Protein AF-A0A7C3VUB2-F1 (afdb_monomer_lite)

Radius of gyration: 20.74 Å; chains: 1; bounding box: 49×40×53 Å

Foldseek 3Di:
DVVVVVVVVVVVVVVLVVLCVVFVVVVVVDDDFPCVLVSSLSSVVVVDPVVSVVSVVVVVVVVVVVLVPVLVVVLVCCLVVVVVVPVVSVPDDSVVSSVVSNVVVVVVVVVVVVVSDGVVLVVLVCCLVCVLVVVLVVLVVVLVVLVVDDPVPHDDPVVNVVSVVVNVVSVVVSVVSVVVNVCVVVPD

pLDDT: mean 82.18, std 8.72, range [44.19, 92.56]

Sequence (188 aa):
MWVWGALVLLFVSASFLVAGAAVLHPRHLLPTGFSLLSHQKAIWEQISPVMVPIYYLSVLAALWGTLYALPEMYSRLTHEFLGALIAAVRRAPYRKVFLAVGLYIGVVCIFVIWSGMQPVTIMDVAATISTNLGIFLVCLGAFWLNCILPREYRFGKPLLVGLIVTLLMLALVSTLSLTQMGARLWGR

Secondary structure (DSSP, 8-state):
-HHHHHHHHHHHHHHHHHHIIIIIGGGT----GGGHHHHHHHHHHTT-TTHHHHHHHHHHHHHHHHHHHHHHHHHHHIIIIIHHH-HHHHHS-HHHHHHHHHHHHHHHHHHHHHTT--HHHHHHHHHIIIIIIIHHHHHHHHHHHHHHS-GGGSPPHHHHHHHHHHHHHHHHHHHHHHHHHHHHHHH-

Structure (mmCIF, N/CA/C/O backbone):
data_AF-A0A7C3VUB2-F1
#
_entry.id   AF-A0A7C3VUB2-F1
#
loop_
_atom_site.group_PDB
_atom_site.id
_atom_site.type_symbol
_atom_site.label_atom_id
_atom_site.label_alt_id
_atom_site.label_comp_id
_atom_site.label_asym_id
_atom_site.label_entity_id
_atom_site.label_seq_id
_atom_site.pdbx_PDB_ins_code
_atom_site.Cartn_x
_atom_site.Cartn_y
_atom_site.Cartn_z
_atom_site.occupancy
_atom_site.B_iso_or_equiv
_atom_site.auth_seq_id
_atom_site.auth_comp_id
_atom_site.auth_asym_id
_atom_site.auth_atom_id
_atom_site.pdbx_PDB_model_num
ATOM 1 N N . MET A 1 1 ? 12.534 -3.491 16.276 1.00 50.62 1 MET A N 1
ATOM 2 C CA . MET A 1 1 ? 12.270 -4.381 15.120 1.00 50.62 1 MET A CA 1
ATOM 3 C C . MET A 1 1 ? 11.667 -3.626 13.932 1.00 50.62 1 MET A C 1
ATOM 5 O O . MET A 1 1 ? 12.206 -3.733 12.844 1.00 50.62 1 MET A O 1
ATOM 9 N N . TRP A 1 2 ? 10.643 -2.789 14.138 1.00 57.22 2 TRP A N 1
ATOM 10 C CA . TRP A 1 2 ? 9.969 -2.012 13.079 1.00 57.22 2 TRP A CA 1
ATOM 11 C C . TRP A 1 2 ? 10.858 -1.036 12.285 1.00 57.22 2 TRP A C 1
ATOM 13 O O . TRP A 1 2 ? 10.729 -0.944 11.068 1.00 57.22 2 TRP A O 1
ATOM 23 N N . VAL A 1 3 ? 11.802 -0.359 12.947 1.00 75.44 3 VAL A N 1
ATOM 24 C CA . VAL A 1 3 ? 12.708 0.612 12.296 1.00 75.44 3 VAL A CA 1
ATOM 25 C C . VAL A 1 3 ? 13.624 -0.057 11.265 1.00 75.44 3 VAL A C 1
ATOM 27 O O . VAL A 1 3 ? 13.819 0.478 10.179 1.00 75.44 3 VAL A O 1
ATOM 30 N N . TRP A 1 4 ? 14.132 -1.256 11.561 1.00 81.88 4 TRP A N 1
ATOM 31 C CA . TRP A 1 4 ? 15.001 -1.997 10.642 1.00 81.88 4 TRP A CA 1
ATOM 32 C C . TRP A 1 4 ? 14.264 -2.434 9.378 1.00 81.88 4 TRP A C 1
ATOM 34 O O . TRP A 1 4 ? 14.803 -2.295 8.286 1.00 81.88 4 TRP A O 1
ATOM 44 N N . GLY A 1 5 ? 13.012 -2.884 9.512 1.00 83.25 5 GLY A N 1
ATOM 45 C CA . GLY A 1 5 ? 12.174 -3.213 8.357 1.00 83.25 5 GLY A CA 1
ATOM 46 C C . GLY A 1 5 ? 11.931 -1.999 7.459 1.00 83.25 5 GLY A C 1
ATOM 47 O O . GLY A 1 5 ? 12.112 -2.086 6.248 1.00 83.25 5 GLY A O 1
ATOM 48 N N . ALA A 1 6 ? 11.601 -0.846 8.051 1.00 82.88 6 ALA A N 1
ATOM 49 C CA . ALA A 1 6 ? 11.395 0.394 7.303 1.00 82.88 6 ALA A CA 1
ATOM 50 C C . ALA A 1 6 ? 12.665 0.858 6.570 1.00 82.88 6 ALA A C 1
ATOM 52 O O . ALA A 1 6 ? 12.591 1.261 5.412 1.00 82.88 6 ALA A O 1
ATOM 53 N N . LEU A 1 7 ? 13.833 0.755 7.213 1.00 88.50 7 LEU A N 1
ATOM 54 C CA . LEU A 1 7 ? 15.112 1.092 6.586 1.00 88.50 7 LEU A CA 1
ATOM 55 C C . LEU A 1 7 ? 15.427 0.171 5.406 1.00 88.50 7 LEU A C 1
ATOM 57 O O . LEU A 1 7 ? 15.788 0.660 4.340 1.00 88.50 7 LEU A O 1
ATOM 61 N N . VAL A 1 8 ? 15.249 -1.143 5.566 1.00 87.62 8 VAL A N 1
ATOM 62 C CA . VAL A 1 8 ? 15.459 -2.102 4.471 1.00 87.62 8 VAL A CA 1
ATOM 63 C C . VAL A 1 8 ? 14.536 -1.784 3.295 1.00 87.62 8 VAL A C 1
ATOM 65 O O . VAL A 1 8 ? 15.006 -1.704 2.163 1.00 87.62 8 VAL A O 1
ATOM 68 N N . LEU A 1 9 ? 13.248 -1.530 3.552 1.00 85.12 9 LEU A N 1
ATOM 69 C CA . LEU A 1 9 ? 12.295 -1.144 2.509 1.00 85.12 9 LEU A CA 1
ATOM 70 C C . LEU A 1 9 ? 12.708 0.147 1.798 1.00 85.12 9 LEU A C 1
ATOM 72 O O . LEU A 1 9 ? 12.610 0.219 0.573 1.00 85.12 9 LEU A O 1
ATOM 76 N N . LEU A 1 10 ? 13.199 1.143 2.539 1.00 88.38 10 LEU A N 1
ATOM 77 C CA . LEU A 1 10 ? 13.676 2.403 1.975 1.00 88.38 10 LEU A CA 1
ATOM 78 C C . LEU A 1 10 ? 14.878 2.178 1.058 1.00 88.38 10 LEU A C 1
ATOM 80 O O . LEU A 1 10 ? 14.861 2.641 -0.081 1.00 88.38 10 LEU A O 1
ATOM 84 N N . PHE A 1 11 ? 15.891 1.443 1.521 1.00 90.38 11 PHE A N 1
ATOM 85 C CA . PHE A 1 11 ? 17.085 1.162 0.725 1.00 90.38 11 PHE A CA 1
ATOM 86 C C . PHE A 1 11 ? 16.750 0.377 -0.539 1.00 90.38 11 PHE A C 1
ATOM 88 O O . PHE A 1 11 ? 17.148 0.784 -1.626 1.00 90.38 11 PHE A O 1
ATOM 95 N N . VAL A 1 12 ? 15.964 -0.694 -0.420 1.00 86.69 12 VAL A N 1
ATOM 96 C CA . VAL A 1 12 ? 15.556 -1.509 -1.571 1.00 86.69 12 VAL A CA 1
ATOM 97 C C . VAL A 1 12 ? 14.766 -0.667 -2.576 1.00 86.69 12 VAL A C 1
ATOM 99 O O . VAL A 1 12 ? 15.072 -0.691 -3.768 1.00 86.69 12 VAL A O 1
ATOM 102 N N . SER A 1 13 ? 13.806 0.135 -2.109 1.00 85.38 13 SER A N 1
ATOM 103 C CA . SER A 1 13 ? 13.007 1.008 -2.980 1.00 85.38 13 SER A CA 1
ATOM 104 C C . SER A 1 13 ? 13.872 2.051 -3.692 1.00 85.38 13 SER A C 1
ATOM 106 O O . SER A 1 13 ? 13.733 2.246 -4.899 1.00 85.38 13 SER A O 1
ATOM 108 N N . ALA A 1 14 ? 14.805 2.684 -2.974 1.00 87.38 14 ALA A N 1
ATOM 109 C CA . ALA A 1 14 ? 15.735 3.650 -3.549 1.00 87.38 14 ALA A CA 1
ATOM 110 C C . ALA A 1 14 ? 16.653 3.003 -4.598 1.00 87.38 14 ALA A C 1
ATOM 112 O O . ALA A 1 14 ? 16.846 3.568 -5.674 1.00 87.38 14 ALA A O 1
ATOM 113 N N . SER A 1 15 ? 17.169 1.799 -4.337 1.00 86.12 15 SER A N 1
ATOM 114 C CA . SER A 1 15 ? 17.992 1.058 -5.297 1.00 86.12 15 SER A CA 1
ATOM 115 C C . SER A 1 15 ? 17.232 0.735 -6.584 1.00 86.12 15 SER A C 1
ATOM 117 O O . SER A 1 15 ? 17.767 0.956 -7.670 1.00 86.12 15 SER A O 1
ATOM 119 N N . PHE A 1 16 ? 15.978 0.276 -6.493 1.00 82.50 16 PHE A N 1
ATOM 120 C CA . PHE A 1 16 ? 15.153 0.021 -7.680 1.00 82.50 16 PHE A CA 1
ATOM 121 C C . PHE A 1 16 ? 14.806 1.303 -8.443 1.00 82.50 16 PHE A C 1
ATOM 123 O O . PHE A 1 16 ? 14.794 1.284 -9.674 1.00 82.50 16 PHE A O 1
ATOM 130 N N . LEU A 1 17 ? 14.581 2.418 -7.743 1.00 85.62 17 LEU A N 1
ATOM 131 C CA . LEU A 1 17 ? 14.340 3.718 -8.371 1.00 85.62 17 LEU A CA 1
ATOM 132 C C . LEU A 1 17 ? 15.563 4.182 -9.177 1.00 85.62 17 LEU A C 1
ATOM 134 O O . LEU A 1 17 ? 15.432 4.544 -10.346 1.00 85.62 17 LEU A O 1
ATOM 138 N N . VAL A 1 18 ? 16.756 4.122 -8.576 1.00 86.56 18 VAL A N 1
ATOM 139 C CA . VAL A 1 18 ? 18.016 4.504 -9.234 1.00 86.56 18 VAL A CA 1
ATOM 140 C C . VAL A 1 18 ? 18.322 3.577 -10.410 1.00 86.56 18 VAL A C 1
ATOM 142 O O . VAL A 1 18 ? 18.655 4.057 -11.490 1.00 86.56 18 VAL A O 1
ATOM 145 N N . ALA A 1 19 ? 18.155 2.262 -10.247 1.00 81.12 19 ALA A N 1
ATO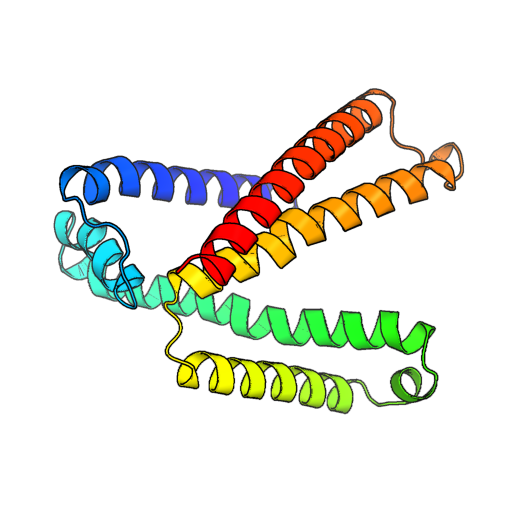M 146 C CA . ALA A 1 19 ? 18.358 1.298 -11.328 1.00 81.12 19 ALA A CA 1
ATOM 147 C C . ALA A 1 19 ? 17.368 1.515 -12.488 1.00 81.12 19 ALA A C 1
ATOM 149 O O . ALA A 1 19 ? 17.759 1.472 -13.654 1.00 81.12 19 ALA A O 1
ATOM 150 N N . GLY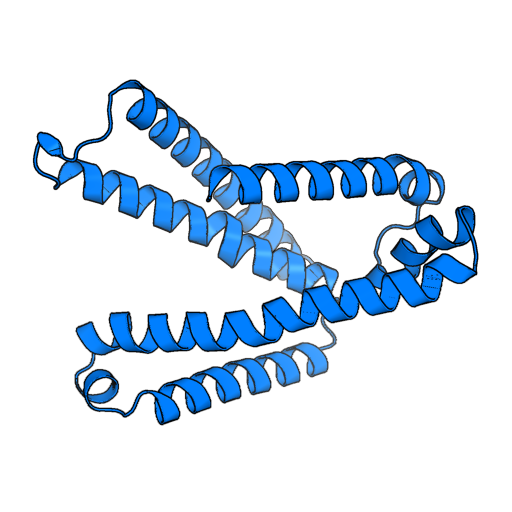 A 1 20 ? 16.104 1.821 -12.182 1.00 77.62 20 GLY A N 1
ATOM 151 C CA . GLY A 1 20 ? 15.101 2.201 -13.176 1.00 77.62 20 GLY A CA 1
ATOM 152 C C . GLY A 1 20 ? 15.496 3.460 -13.953 1.00 77.62 20 GLY A C 1
ATOM 153 O O . GLY A 1 20 ? 15.463 3.464 -15.184 1.00 77.62 20 GLY A O 1
ATOM 154 N N . ALA A 1 21 ? 15.938 4.505 -13.252 1.00 81.00 21 ALA A N 1
ATOM 155 C CA . ALA A 1 21 ? 16.374 5.757 -13.866 1.00 81.00 21 ALA A CA 1
ATOM 156 C C . ALA A 1 21 ? 17.659 5.606 -14.700 1.00 81.00 21 ALA A C 1
ATOM 158 O O . ALA A 1 21 ? 17.783 6.222 -15.752 1.00 81.00 21 ALA A O 1
ATOM 159 N N . ALA A 1 22 ? 18.612 4.780 -14.271 1.00 80.50 22 ALA A N 1
ATOM 160 C CA . ALA A 1 22 ? 19.874 4.603 -14.985 1.00 80.50 22 ALA A CA 1
ATOM 161 C C . ALA A 1 22 ? 19.750 3.679 -16.207 1.00 80.50 22 ALA A C 1
ATOM 163 O O . ALA A 1 22 ? 20.449 3.878 -17.197 1.00 80.50 22 ALA A O 1
ATOM 164 N N . VAL A 1 23 ? 18.875 2.668 -16.153 1.00 75.44 23 VAL A N 1
ATOM 165 C CA . VAL A 1 23 ? 18.844 1.592 -17.157 1.00 75.44 23 VAL A CA 1
ATOM 166 C C . VAL A 1 23 ? 17.593 1.615 -18.035 1.00 75.44 23 VAL A C 1
ATOM 168 O O . VAL A 1 23 ? 17.700 1.443 -19.251 1.00 75.44 23 VAL A O 1
ATOM 171 N N . LEU A 1 24 ? 16.407 1.822 -17.455 1.00 71.62 24 LEU A N 1
ATOM 172 C CA . LEU A 1 24 ? 15.151 1.791 -18.216 1.00 71.62 24 LEU A CA 1
ATOM 173 C C . LEU A 1 24 ? 14.868 3.134 -18.892 1.00 71.62 24 LEU A C 1
ATOM 175 O O . LEU A 1 24 ? 14.413 3.148 -20.037 1.00 71.62 24 LEU A O 1
ATOM 179 N N . HIS A 1 25 ? 15.164 4.249 -18.216 1.00 70.56 25 HIS A N 1
ATOM 180 C CA . HIS A 1 25 ? 14.886 5.590 -18.737 1.00 70.56 25 HIS A CA 1
ATOM 181 C C . HIS A 1 25 ? 15.611 5.894 -20.064 1.00 70.56 25 HIS A C 1
ATOM 183 O O . HIS A 1 25 ? 14.934 6.321 -20.999 1.00 70.56 25 HIS A O 1
ATOM 189 N N . PRO A 1 26 ? 16.923 5.613 -20.240 1.00 72.44 26 PRO A N 1
ATOM 190 C CA . PRO A 1 26 ? 17.609 5.879 -21.512 1.00 72.44 26 PRO A CA 1
ATOM 191 C C . PRO A 1 26 ? 17.104 5.027 -22.682 1.00 72.44 26 PRO A C 1
ATOM 193 O O . PRO A 1 26 ? 17.339 5.360 -23.837 1.00 72.44 26 PRO A O 1
ATOM 196 N N . ARG A 1 27 ? 16.431 3.906 -22.394 1.00 68.31 27 ARG A N 1
ATOM 197 C CA . ARG A 1 27 ? 15.928 2.964 -23.402 1.00 68.31 27 ARG A CA 1
ATOM 198 C C . ARG A 1 27 ? 14.456 3.191 -23.756 1.00 68.31 27 ARG A C 1
ATOM 200 O O . ARG A 1 27 ? 13.913 2.412 -24.531 1.00 68.31 27 ARG A O 1
ATOM 207 N N . HIS A 1 28 ? 13.808 4.210 -23.179 1.00 64.81 28 HIS A N 1
ATOM 208 C CA . HIS A 1 28 ? 12.369 4.482 -23.322 1.00 64.81 28 HIS A CA 1
ATOM 209 C C . HIS A 1 28 ? 11.481 3.243 -23.110 1.00 64.81 28 HIS A C 1
ATOM 211 O O . HIS A 1 28 ? 10.387 3.138 -23.662 1.00 64.81 28 HIS A O 1
ATOM 217 N N . LEU A 1 29 ? 11.942 2.306 -22.275 1.00 63.84 29 LEU A N 1
ATOM 218 C CA . LEU A 1 29 ? 11.218 1.094 -21.910 1.00 63.84 29 LEU A CA 1
ATOM 219 C C . LEU A 1 29 ? 10.172 1.452 -20.851 1.00 63.84 29 LEU A C 1
ATOM 221 O O . LEU A 1 29 ? 10.285 1.081 -19.682 1.00 63.84 29 LEU A O 1
ATOM 225 N N . LEU A 1 30 ? 9.172 2.235 -21.258 1.00 60.06 30 LEU A N 1
ATOM 226 C CA . LEU A 1 30 ? 8.013 2.516 -20.427 1.00 60.06 30 LEU A CA 1
ATOM 227 C C . LEU A 1 30 ? 7.216 1.218 -20.266 1.00 60.06 30 LEU A C 1
ATOM 229 O O . LEU A 1 30 ? 6.942 0.546 -21.265 1.00 60.06 30 LEU A O 1
ATOM 233 N N . PRO A 1 31 ? 6.843 0.843 -19.033 1.00 57.72 31 PRO A N 1
ATOM 234 C CA . PRO A 1 31 ? 6.058 -0.355 -18.809 1.00 57.72 31 PRO A CA 1
ATOM 235 C C . PRO A 1 31 ? 4.701 -0.205 -19.498 1.00 57.72 31 PRO A C 1
ATOM 237 O O . PRO A 1 31 ? 3.830 0.524 -19.033 1.00 57.72 31 PRO A O 1
ATOM 240 N N . THR A 1 32 ? 4.529 -0.885 -20.627 1.00 54.59 32 THR A N 1
ATOM 241 C CA . THR A 1 32 ? 3.278 -0.901 -21.385 1.00 54.59 32 THR A CA 1
ATOM 242 C C . THR A 1 32 ? 2.697 -2.315 -21.355 1.00 54.59 32 THR A C 1
ATOM 244 O O . THR A 1 32 ? 3.365 -3.309 -21.657 1.00 54.59 32 THR A O 1
ATOM 247 N N . GLY A 1 33 ? 1.443 -2.433 -20.910 1.00 61.00 33 GLY A N 1
ATOM 248 C CA . GLY A 1 33 ? 0.726 -3.709 -20.821 1.00 61.00 33 GLY A CA 1
ATOM 249 C C . GLY A 1 33 ? 1.339 -4.719 -19.837 1.00 61.00 33 GLY A C 1
ATOM 250 O O . GLY A 1 33 ? 1.732 -4.375 -18.724 1.00 61.00 33 GLY A O 1
ATOM 251 N N . PHE A 1 34 ? 1.399 -5.992 -20.238 1.00 57.09 34 PHE A N 1
ATOM 252 C CA . PHE A 1 34 ? 1.870 -7.117 -19.408 1.00 57.09 34 PHE A CA 1
ATOM 253 C C . PHE A 1 34 ? 3.400 -7.245 -19.323 1.00 57.09 34 PHE A C 1
ATOM 255 O O . PHE A 1 34 ? 3.923 -8.140 -18.662 1.00 57.09 34 PHE A O 1
ATOM 262 N N . SER A 1 35 ? 4.135 -6.347 -19.977 1.00 57.59 35 SER A N 1
ATOM 263 C CA . SER A 1 35 ? 5.581 -6.461 -20.175 1.00 57.59 35 SER A CA 1
ATOM 264 C C . SER A 1 35 ? 6.436 -5.898 -19.025 1.00 57.59 35 SER A C 1
ATOM 266 O O . SER A 1 35 ? 7.662 -5.937 -19.107 1.00 57.59 35 SER A O 1
ATOM 268 N N . LEU A 1 36 ? 5.831 -5.462 -17.915 1.00 63.53 36 LEU A N 1
ATOM 269 C CA . LEU A 1 36 ? 6.509 -4.892 -16.735 1.00 63.53 36 LEU A CA 1
ATOM 270 C C . LEU A 1 36 ? 7.727 -5.705 -16.255 1.00 63.53 36 LEU A C 1
ATOM 272 O O . LEU A 1 36 ? 8.843 -5.191 -16.207 1.00 63.53 36 LEU A O 1
ATOM 276 N N . LEU A 1 37 ? 7.531 -6.993 -15.958 1.00 62.62 37 LEU A N 1
ATOM 277 C CA . LEU A 1 37 ? 8.596 -7.900 -15.500 1.00 62.62 37 LEU A CA 1
ATOM 278 C C . LEU A 1 37 ? 9.641 -8.164 -16.592 1.00 62.62 37 LEU A C 1
ATOM 280 O O . LEU A 1 37 ? 10.832 -8.308 -16.321 1.00 62.62 37 LEU A O 1
ATOM 284 N N . SER A 1 38 ? 9.200 -8.196 -17.850 1.00 64.25 38 SER A N 1
ATOM 285 C CA . SER A 1 38 ? 10.081 -8.432 -18.996 1.00 64.25 38 SER A CA 1
ATOM 286 C C . SER A 1 38 ? 10.966 -7.233 -19.338 1.00 64.25 38 SER A C 1
ATOM 288 O O . SER A 1 38 ? 12.013 -7.421 -19.940 1.00 64.25 38 SER A O 1
ATOM 290 N N . HIS A 1 39 ? 10.577 -6.015 -18.954 1.00 69.19 39 HIS A N 1
ATOM 291 C CA . HIS A 1 39 ? 11.395 -4.813 -19.132 1.00 69.19 39 HIS A CA 1
ATOM 292 C C . HIS A 1 39 ? 12.376 -4.639 -17.965 1.00 69.19 39 HIS A C 1
ATOM 294 O O . HIS A 1 39 ? 13.519 -4.237 -18.167 1.00 69.19 39 HIS A O 1
ATOM 300 N N . GLN A 1 40 ? 11.980 -5.032 -16.750 1.00 68.12 40 GLN A N 1
ATOM 301 C CA . GLN A 1 40 ? 12.853 -5.012 -15.571 1.00 68.12 40 GLN A CA 1
ATOM 302 C C . GLN A 1 40 ? 14.004 -6.028 -15.644 1.00 68.12 40 GLN A C 1
ATOM 304 O O . GLN A 1 40 ? 15.081 -5.769 -15.103 1.00 68.12 40 GLN A O 1
ATOM 309 N N . LYS A 1 41 ? 13.839 -7.146 -16.365 1.00 72.12 41 LYS A N 1
ATOM 310 C CA . LYS A 1 41 ? 14.931 -8.114 -16.584 1.00 72.12 41 LYS A CA 1
ATOM 311 C C . LYS A 1 41 ? 16.134 -7.500 -17.322 1.00 72.12 41 LYS A C 1
ATOM 313 O O . LYS A 1 41 ? 17.257 -7.950 -17.121 1.00 72.12 41 LYS A O 1
ATOM 318 N N . ALA A 1 42 ? 15.917 -6.450 -18.125 1.00 71.81 42 ALA A N 1
ATOM 319 C CA . ALA A 1 42 ? 16.964 -5.794 -18.911 1.00 71.81 42 ALA A CA 1
ATOM 320 C C . ALA A 1 42 ? 18.029 -5.098 -18.040 1.00 71.81 42 ALA A C 1
ATOM 322 O O . ALA A 1 42 ? 19.125 -4.822 -18.524 1.00 71.81 42 ALA A O 1
ATOM 323 N N . ILE A 1 43 ? 17.720 -4.827 -16.763 1.00 74.19 43 ILE A N 1
ATOM 324 C CA . ILE A 1 43 ? 18.691 -4.365 -15.757 1.00 74.19 43 ILE A CA 1
ATOM 325 C C . ILE A 1 43 ? 19.700 -5.475 -15.458 1.00 74.19 43 ILE A C 1
ATOM 327 O O . ILE A 1 43 ? 20.905 -5.246 -15.431 1.00 74.19 43 ILE A O 1
ATOM 331 N N . TRP A 1 44 ? 19.203 -6.694 -15.267 1.00 75.69 44 TRP A N 1
ATOM 332 C CA . TRP A 1 44 ? 19.997 -7.846 -14.852 1.00 75.69 44 TRP A CA 1
ATOM 333 C C . TRP A 1 44 ? 20.763 -8.472 -16.017 1.00 75.69 44 TRP A C 1
ATOM 335 O O . TRP A 1 44 ? 21.906 -8.886 -15.836 1.00 75.69 44 TRP A O 1
ATOM 345 N N . GLU A 1 45 ? 20.180 -8.456 -17.221 1.00 79.31 45 GLU A N 1
ATOM 346 C CA . GLU A 1 45 ? 20.844 -8.887 -18.461 1.00 79.31 45 GLU A CA 1
ATOM 347 C C . GLU A 1 45 ? 22.131 -8.085 -18.749 1.00 79.31 45 GLU A C 1
ATOM 349 O O . GLU A 1 45 ? 23.060 -8.637 -19.331 1.00 79.31 45 GLU A O 1
ATOM 354 N N . GLN A 1 46 ? 22.230 -6.820 -18.310 1.00 78.44 46 GLN A N 1
ATOM 355 C CA . GLN A 1 46 ? 23.452 -6.010 -18.468 1.00 78.44 46 GLN A CA 1
ATOM 356 C C . GLN A 1 46 ? 24.591 -6.419 -17.534 1.00 78.44 46 GLN A C 1
ATOM 358 O O . GLN A 1 46 ? 25.751 -6.180 -17.853 1.00 78.44 46 GLN A O 1
ATOM 363 N N . ILE A 1 47 ? 24.267 -7.002 -16.379 1.00 80.31 47 ILE A N 1
ATOM 364 C CA . ILE A 1 47 ? 25.262 -7.413 -15.386 1.00 80.31 47 ILE A CA 1
ATOM 365 C C . ILE A 1 47 ? 25.780 -8.808 -15.738 1.00 80.31 47 ILE A C 1
ATOM 367 O O . ILE A 1 47 ? 26.985 -9.023 -15.822 1.00 80.31 47 ILE A O 1
ATOM 371 N N . SER A 1 48 ? 24.872 -9.770 -15.929 1.00 82.75 48 SER A N 1
ATOM 372 C CA . SER A 1 48 ? 25.209 -11.133 -16.349 1.00 82.75 48 SER A CA 1
ATOM 373 C C . SER A 1 48 ? 23.947 -11.918 -16.732 1.00 82.75 48 SER A C 1
ATOM 375 O O . SER A 1 48 ? 22.941 -11.831 -16.023 1.00 82.75 48 SER A O 1
ATOM 377 N N . PRO A 1 49 ? 23.989 -12.776 -17.770 1.00 82.44 49 PRO A N 1
ATOM 378 C CA . PRO A 1 49 ? 22.855 -13.626 -18.148 1.00 82.44 49 PRO A CA 1
ATOM 379 C C . PRO A 1 49 ? 22.419 -14.601 -17.037 1.00 82.44 49 PRO A C 1
ATOM 381 O O . PRO A 1 49 ? 21.255 -14.992 -16.988 1.00 82.44 49 PRO A O 1
ATOM 384 N N . VAL A 1 50 ? 23.306 -14.946 -16.095 1.00 86.75 50 VAL A N 1
ATOM 385 C CA . VAL A 1 50 ? 22.986 -15.814 -14.941 1.00 86.75 50 VAL A CA 1
ATOM 386 C C . VAL A 1 50 ? 22.101 -15.101 -13.907 1.00 86.75 50 VAL A C 1
ATOM 388 O O . VAL A 1 50 ? 21.409 -15.750 -13.126 1.00 86.75 50 VAL A O 1
ATOM 391 N N . MET A 1 51 ? 22.058 -13.766 -13.908 1.00 82.62 51 MET A N 1
ATOM 392 C CA . MET A 1 51 ? 21.242 -12.998 -12.959 1.00 82.62 51 MET A CA 1
ATOM 393 C C . MET A 1 51 ? 19.748 -12.997 -13.309 1.00 82.62 51 MET A C 1
ATOM 395 O O . MET A 1 51 ? 18.914 -12.773 -12.435 1.00 82.62 51 MET A O 1
ATOM 399 N N . VAL A 1 52 ? 19.385 -13.297 -14.558 1.00 82.94 52 VAL A N 1
ATOM 400 C CA . VAL A 1 52 ? 17.987 -13.351 -15.014 1.00 82.94 52 VAL A CA 1
ATOM 401 C C . VAL A 1 52 ? 17.155 -14.414 -14.274 1.00 82.94 52 VAL A C 1
ATOM 403 O O . VAL A 1 52 ? 16.097 -14.066 -13.745 1.00 82.94 52 VAL A O 1
ATOM 406 N N . PRO A 1 53 ? 17.582 -15.689 -14.161 1.00 84.94 53 PRO A N 1
ATOM 407 C CA . PRO A 1 53 ? 16.837 -16.678 -13.378 1.00 84.94 53 PRO A CA 1
ATOM 408 C C . PRO A 1 53 ? 16.788 -16.335 -11.881 1.00 84.94 53 PRO A C 1
ATOM 410 O O . PRO A 1 53 ? 15.760 -16.555 -11.242 1.00 84.94 53 PRO A O 1
ATOM 413 N N . ILE A 1 54 ? 17.851 -15.739 -11.327 1.00 86.88 54 ILE A N 1
ATOM 414 C CA . ILE A 1 54 ? 17.883 -15.290 -9.924 1.00 86.88 54 ILE A CA 1
ATOM 415 C C . ILE A 1 54 ? 16.844 -14.186 -9.690 1.00 86.88 54 ILE A C 1
ATOM 417 O O . ILE A 1 54 ? 16.125 -14.218 -8.689 1.00 86.88 54 ILE A O 1
ATOM 421 N N . TYR A 1 55 ? 16.705 -13.247 -10.629 1.00 83.75 55 TYR A N 1
ATOM 422 C CA . TYR A 1 55 ? 15.665 -12.223 -10.591 1.00 83.75 55 TYR A CA 1
ATOM 423 C C . TYR A 1 55 ? 14.261 -12.843 -10.562 1.00 83.75 55 TYR A C 1
ATOM 425 O O . TYR A 1 55 ? 13.469 -12.501 -9.683 1.00 83.75 55 TYR A O 1
ATOM 433 N N . TYR A 1 56 ? 13.960 -13.805 -11.441 1.00 84.88 56 TYR A N 1
ATOM 434 C CA . TYR A 1 56 ? 12.647 -14.461 -11.446 1.00 84.88 56 TYR A CA 1
ATOM 435 C C . TYR A 1 56 ? 12.352 -15.229 -10.151 1.00 84.88 56 TYR A C 1
ATOM 437 O O . TYR A 1 56 ? 11.238 -15.138 -9.635 1.00 84.88 56 TYR A O 1
ATOM 445 N N . LEU A 1 57 ? 13.339 -15.930 -9.585 1.00 89.31 57 LEU A N 1
ATOM 446 C CA . LEU A 1 57 ? 13.195 -16.587 -8.280 1.00 89.31 57 LEU A CA 1
ATOM 447 C C . LEU A 1 57 ? 12.951 -15.579 -7.153 1.00 89.31 57 LEU A C 1
ATOM 449 O O . LEU A 1 57 ? 12.122 -15.821 -6.278 1.00 89.31 57 LEU A O 1
ATOM 453 N N . SER A 1 58 ? 13.632 -14.435 -7.194 1.00 86.00 58 SER A N 1
ATOM 454 C CA . SER A 1 58 ? 13.473 -13.375 -6.193 1.00 86.00 58 SER A CA 1
ATOM 455 C C . SER A 1 58 ? 12.081 -12.746 -6.261 1.00 86.00 58 SER A C 1
ATOM 457 O O . SER A 1 58 ? 11.439 -12.551 -5.231 1.00 86.00 58 SER A O 1
ATOM 459 N N . VAL A 1 59 ? 11.578 -12.488 -7.472 1.00 85.50 59 VAL A N 1
ATOM 460 C CA . VAL A 1 59 ? 10.201 -12.024 -7.690 1.00 85.50 59 VAL A CA 1
ATOM 461 C C . VAL A 1 59 ? 9.198 -13.054 -7.178 1.00 85.50 59 VAL A C 1
ATOM 463 O O . VAL A 1 59 ? 8.259 -12.687 -6.476 1.00 85.50 59 VAL A O 1
ATOM 466 N N . LEU A 1 60 ? 9.393 -14.339 -7.487 1.00 87.94 60 LEU A N 1
ATOM 467 C CA . LEU A 1 60 ? 8.505 -15.401 -7.018 1.00 87.94 60 LEU A CA 1
ATOM 468 C C . LEU A 1 60 ? 8.473 -15.464 -5.487 1.00 87.94 60 LEU A C 1
ATOM 470 O O . LEU A 1 60 ? 7.393 -15.522 -4.905 1.00 87.94 60 LEU A O 1
ATOM 474 N N . ALA A 1 61 ? 9.636 -15.398 -4.835 1.00 88.44 61 ALA A N 1
ATOM 475 C CA . ALA A 1 61 ? 9.736 -15.380 -3.379 1.00 88.44 61 ALA A CA 1
ATOM 476 C C . ALA A 1 61 ? 9.022 -14.162 -2.763 1.00 88.44 61 ALA A C 1
ATOM 478 O O . ALA A 1 61 ? 8.302 -14.305 -1.774 1.00 88.44 61 ALA A O 1
ATOM 479 N N . ALA A 1 62 ? 9.161 -12.979 -3.372 1.00 84.88 62 ALA A N 1
ATOM 480 C CA . ALA A 1 62 ? 8.471 -11.769 -2.930 1.00 84.88 62 ALA A CA 1
ATOM 481 C C . ALA A 1 62 ? 6.943 -11.891 -3.074 1.00 84.88 62 ALA A C 1
ATOM 483 O O . ALA A 1 62 ? 6.208 -11.624 -2.122 1.00 84.88 62 ALA A O 1
ATOM 484 N N . LEU A 1 63 ? 6.463 -12.357 -4.233 1.00 86.25 63 LEU A N 1
ATOM 485 C CA . LEU A 1 63 ? 5.035 -12.562 -4.491 1.00 86.25 63 LEU A CA 1
ATOM 486 C C . LEU A 1 63 ? 4.434 -13.638 -3.585 1.00 86.25 63 LEU A C 1
ATOM 488 O O . LEU A 1 63 ? 3.292 -13.496 -3.153 1.00 86.25 63 LEU A O 1
ATOM 492 N N . TRP A 1 64 ? 5.194 -14.684 -3.257 1.00 86.69 64 TRP A N 1
ATOM 493 C CA . TRP A 1 64 ? 4.747 -15.743 -2.354 1.00 86.69 64 TRP A CA 1
ATOM 494 C C . TRP A 1 64 ? 4.435 -15.211 -0.954 1.00 86.69 64 TRP A C 1
ATOM 496 O O . TRP A 1 64 ? 3.386 -15.522 -0.388 1.00 86.69 64 TRP A O 1
ATOM 506 N N . GLY A 1 65 ? 5.311 -14.357 -0.414 1.00 84.06 65 GLY A N 1
ATOM 507 C CA . GLY A 1 65 ? 5.084 -13.705 0.876 1.00 84.06 65 GLY A CA 1
ATOM 508 C C . GLY A 1 65 ? 3.790 -12.890 0.886 1.00 84.06 65 GLY A C 1
ATOM 509 O O . GLY A 1 65 ? 2.984 -13.008 1.809 1.00 84.06 65 GLY A O 1
ATOM 510 N N . THR A 1 66 ? 3.539 -12.123 -0.176 1.00 85.12 66 THR A N 1
ATOM 511 C CA . THR A 1 66 ? 2.299 -11.354 -0.334 1.00 85.12 66 THR A CA 1
ATOM 512 C C . THR A 1 66 ? 1.071 -12.257 -0.486 1.00 85.12 66 THR A C 1
ATOM 514 O O . THR A 1 66 ? 0.044 -12.000 0.141 1.00 85.12 66 THR A O 1
ATOM 517 N N . LEU A 1 67 ? 1.174 -13.336 -1.266 1.00 85.00 67 LEU A N 1
ATOM 518 C CA . LEU A 1 67 ? 0.073 -14.268 -1.517 1.00 85.00 67 LEU A CA 1
ATOM 519 C C . LEU A 1 67 ? -0.390 -14.979 -0.241 1.00 85.00 67 LEU A C 1
ATOM 521 O O . LEU A 1 67 ? -1.582 -15.222 -0.082 1.00 85.00 67 LEU A O 1
ATOM 525 N N . TYR A 1 68 ? 0.532 -15.286 0.673 1.00 85.50 68 TYR A N 1
ATOM 526 C CA . TYR A 1 68 ? 0.190 -15.8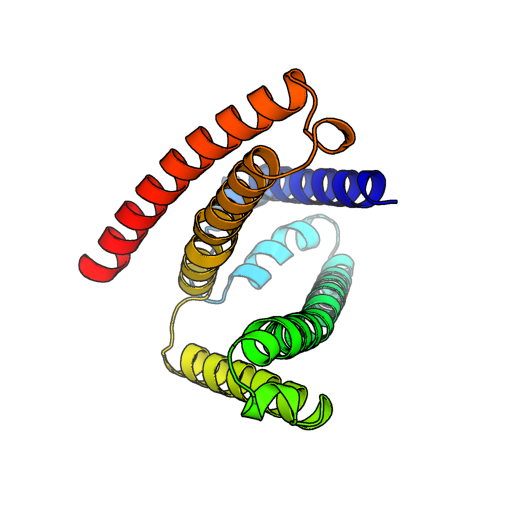63 1.972 1.00 85.50 68 TYR A CA 1
ATOM 527 C C . TYR A 1 68 ? -0.342 -14.805 2.953 1.00 85.50 68 TYR A C 1
ATOM 529 O O . TYR A 1 68 ? -1.354 -15.024 3.621 1.00 85.50 68 TYR A O 1
ATOM 537 N N . ALA A 1 69 ? 0.303 -13.637 3.018 1.00 86.44 69 ALA A N 1
ATOM 538 C CA . ALA A 1 69 ? -0.027 -12.608 4.001 1.00 86.44 69 ALA A CA 1
ATOM 539 C C . ALA A 1 69 ? -1.387 -11.935 3.752 1.00 86.44 69 ALA A C 1
ATOM 541 O O . ALA A 1 69 ? -2.104 -11.641 4.710 1.00 86.44 69 ALA A O 1
ATOM 542 N N . LEU A 1 70 ? -1.768 -11.685 2.492 1.00 86.19 70 LEU A N 1
ATOM 543 C CA . LEU A 1 70 ? -2.990 -10.932 2.184 1.00 86.19 70 LEU A CA 1
ATOM 544 C C . LEU A 1 70 ? -4.279 -11.659 2.610 1.00 86.19 70 LEU A C 1
ATOM 546 O O . LEU A 1 70 ? -5.071 -11.047 3.330 1.00 86.19 70 LEU A O 1
ATOM 550 N N . PRO A 1 71 ? -4.529 -12.932 2.241 1.00 86.50 71 PRO A N 1
ATOM 551 C CA . PRO A 1 71 ? -5.743 -13.631 2.661 1.00 86.50 71 PRO A CA 1
ATOM 552 C C . PRO A 1 71 ? -5.836 -13.760 4.181 1.00 86.50 71 PRO A C 1
ATOM 554 O O . PRO A 1 71 ? -6.915 -13.599 4.752 1.00 86.50 71 PRO A O 1
ATOM 557 N N . GLU A 1 72 ? -4.708 -14.005 4.852 1.00 87.50 72 GLU A N 1
ATOM 558 C CA . GLU A 1 72 ? -4.662 -14.070 6.310 1.00 87.50 72 GLU A CA 1
ATOM 559 C C . GLU A 1 72 ? -5.017 -12.718 6.94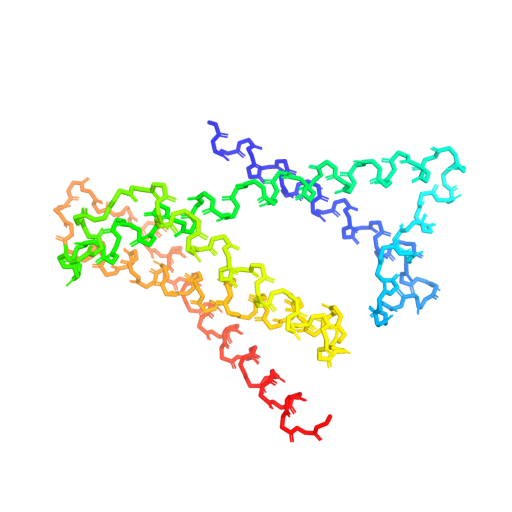2 1.00 87.50 72 GLU A C 1
ATOM 561 O O . GLU A 1 72 ? -5.902 -12.646 7.794 1.00 87.50 72 GLU A O 1
ATOM 566 N N . MET A 1 73 ? -4.390 -11.632 6.493 1.00 88.38 73 MET A N 1
ATOM 567 C CA . MET A 1 73 ? -4.661 -10.292 7.007 1.00 88.38 73 MET A CA 1
ATOM 568 C C . MET A 1 73 ? -6.122 -9.884 6.783 1.00 88.38 73 MET A C 1
ATOM 570 O O . MET A 1 73 ? -6.794 -9.465 7.725 1.00 88.38 73 MET A O 1
ATOM 574 N N . TYR A 1 74 ? -6.645 -10.039 5.562 1.00 87.69 74 TYR A N 1
ATOM 575 C CA . TYR A 1 74 ? -8.019 -9.646 5.246 1.00 87.69 74 TYR A CA 1
ATOM 576 C C . TYR A 1 74 ? -9.057 -10.503 5.965 1.00 87.69 74 TYR A C 1
ATOM 578 O O . TYR A 1 74 ? -10.086 -9.979 6.385 1.00 87.69 74 TYR A O 1
ATOM 586 N N . SER A 1 75 ? -8.814 -11.801 6.140 1.00 87.69 75 SER A N 1
ATOM 587 C CA . SER A 1 75 ? -9.744 -12.676 6.861 1.00 87.69 75 SER A CA 1
ATOM 588 C C . SER A 1 75 ? -9.791 -12.378 8.358 1.00 87.69 75 SER A C 1
ATOM 590 O O . SER A 1 75 ? -10.889 -12.337 8.914 1.00 87.69 75 SER A O 1
ATOM 592 N N . ARG A 1 76 ? -8.648 -12.087 8.995 1.00 88.00 76 ARG A N 1
ATOM 593 C CA . ARG A 1 76 ? -8.595 -11.606 10.386 1.00 88.00 76 ARG A CA 1
ATOM 594 C C . ARG A 1 76 ? -9.323 -10.277 10.539 1.00 88.00 76 ARG A C 1
ATOM 596 O O . ARG A 1 76 ? -10.214 -10.167 11.373 1.00 88.00 76 ARG A O 1
ATOM 603 N N . LEU A 1 77 ? -9.020 -9.311 9.672 1.00 87.56 77 LEU A N 1
ATOM 604 C CA . LEU A 1 77 ? -9.650 -7.991 9.698 1.00 87.56 77 LEU A CA 1
ATOM 605 C C . LEU A 1 77 ? -11.167 -8.098 9.478 1.00 87.56 77 LEU A C 1
ATOM 607 O O . LEU A 1 77 ? -11.957 -7.501 10.200 1.00 87.56 77 LEU A O 1
ATOM 611 N N . THR A 1 78 ? -11.602 -8.943 8.546 1.00 85.94 78 THR A N 1
ATOM 612 C CA . THR A 1 78 ? -13.029 -9.212 8.337 1.00 85.94 78 THR A CA 1
ATOM 613 C C . THR A 1 78 ? -13.656 -9.848 9.578 1.00 85.94 78 THR A C 1
ATOM 615 O O . THR A 1 78 ? -14.721 -9.423 10.009 1.00 85.94 78 THR A O 1
ATOM 618 N N . HIS A 1 79 ? -13.011 -10.843 10.189 1.00 85.94 79 HIS A N 1
ATOM 619 C CA . HIS A 1 79 ? -13.565 -11.530 11.357 1.00 85.94 79 HIS A CA 1
ATOM 620 C C . HIS A 1 79 ? -13.675 -10.615 12.582 1.00 85.94 79 HIS A C 1
ATOM 622 O O . HIS A 1 79 ? -14.716 -10.611 13.234 1.00 85.94 79 HIS A O 1
ATOM 628 N N . GLU A 1 80 ? -12.660 -9.796 12.852 1.00 86.25 80 GLU A N 1
ATOM 629 C CA . GLU A 1 80 ? -12.628 -8.895 14.009 1.00 86.25 80 GLU A CA 1
ATOM 630 C C . GLU A 1 80 ? -13.564 -7.690 13.831 1.00 86.25 80 GLU A C 1
ATOM 632 O O . GLU A 1 80 ? -14.405 -7.424 14.692 1.00 86.25 80 GLU A O 1
ATOM 637 N N . PHE A 1 81 ? -13.487 -6.991 12.693 1.00 85.25 81 PHE A N 1
ATOM 638 C CA . PHE A 1 81 ? -14.269 -5.773 12.473 1.00 85.25 81 PHE A CA 1
ATOM 639 C C . PHE A 1 81 ? -15.722 -6.071 12.085 1.00 85.25 81 PHE A C 1
ATOM 641 O O . PHE A 1 81 ? -16.641 -5.507 12.683 1.00 85.25 81 PHE A O 1
ATOM 648 N N . LEU A 1 82 ? -15.977 -6.984 11.135 1.00 82.38 82 LEU A N 1
ATOM 649 C CA . LEU A 1 82 ? -17.363 -7.357 10.818 1.00 82.38 82 LEU A CA 1
ATOM 650 C C . LEU A 1 82 ? -17.968 -8.235 11.913 1.00 82.38 82 LEU A C 1
ATOM 652 O O . LEU A 1 82 ? -19.182 -8.214 12.072 1.00 82.38 82 LEU A O 1
ATOM 656 N N . GLY A 1 83 ? -17.174 -8.963 12.703 1.00 82.12 83 GLY A N 1
ATOM 657 C CA . GLY A 1 83 ? -17.679 -9.673 13.880 1.00 82.12 83 GLY A CA 1
ATOM 658 C C . GLY A 1 83 ? -18.191 -8.733 14.976 1.00 82.12 83 GLY A C 1
ATOM 659 O O . GLY A 1 83 ? -19.130 -9.087 15.693 1.00 82.12 83 GLY A O 1
ATOM 660 N N . ALA A 1 84 ? -17.635 -7.523 15.086 1.00 84.06 84 ALA A N 1
ATOM 661 C CA . ALA A 1 84 ? -18.145 -6.496 15.992 1.00 84.06 84 ALA A CA 1
ATOM 662 C C . ALA A 1 84 ? -19.504 -5.929 15.535 1.00 84.06 84 ALA A C 1
ATOM 664 O O . ALA A 1 84 ? -20.345 -5.610 16.374 1.00 84.06 84 ALA A O 1
ATOM 665 N N . LEU A 1 85 ? -19.739 -5.852 14.220 1.00 85.12 85 LEU A N 1
ATOM 666 C CA . LEU A 1 85 ? -20.961 -5.291 13.628 1.00 85.12 85 LEU A CA 1
ATOM 667 C C . LEU A 1 85 ? -22.060 -6.340 13.378 1.00 85.12 85 LEU A C 1
ATOM 669 O O . LEU A 1 85 ? -23.245 -6.046 13.513 1.00 85.12 85 LEU A O 1
ATOM 673 N N . ILE A 1 86 ? -21.688 -7.569 13.010 1.00 84.44 86 ILE A N 1
ATOM 674 C CA . ILE A 1 86 ? -22.591 -8.620 12.528 1.00 84.44 86 ILE A CA 1
ATOM 675 C C . ILE A 1 86 ? -22.402 -9.889 13.367 1.00 84.44 86 ILE A C 1
ATOM 677 O O . ILE A 1 86 ? -21.415 -10.620 13.247 1.00 84.44 86 ILE A O 1
ATOM 681 N N . ALA A 1 87 ? -23.420 -10.227 14.162 1.00 79.50 87 ALA A N 1
ATOM 682 C CA . ALA A 1 87 ? -23.402 -11.407 15.032 1.00 79.50 87 ALA A CA 1
ATOM 683 C C . ALA A 1 87 ? -23.202 -12.736 14.271 1.00 79.50 87 ALA A C 1
ATOM 685 O O . ALA A 1 87 ? -22.641 -13.682 14.827 1.00 79.50 87 ALA A O 1
ATOM 686 N N . ALA A 1 88 ? -23.631 -12.808 13.006 1.00 78.25 88 ALA A N 1
ATOM 687 C CA . ALA A 1 88 ? -23.449 -13.982 12.151 1.00 78.25 88 ALA A CA 1
ATOM 688 C C . ALA A 1 88 ? -21.969 -14.249 11.816 1.00 78.25 88 ALA A C 1
ATOM 690 O O . ALA A 1 88 ? -21.539 -15.400 11.856 1.00 78.25 88 ALA A O 1
ATOM 691 N N . VAL A 1 89 ? -21.176 -13.200 11.560 1.00 79.00 89 VAL A N 1
ATOM 692 C CA . VAL A 1 89 ? -19.731 -13.319 11.283 1.00 79.00 89 VAL A CA 1
ATOM 693 C C . VAL A 1 89 ? -18.975 -13.692 12.557 1.00 79.00 89 VAL A C 1
ATOM 695 O 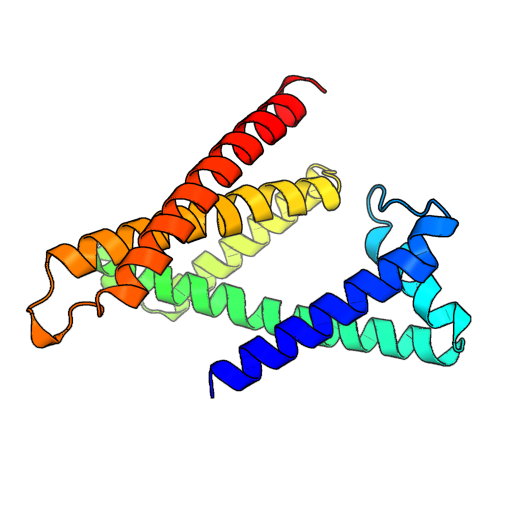O . VAL A 1 89 ? -18.112 -14.565 12.527 1.00 79.00 89 VAL A O 1
ATOM 698 N N . ARG A 1 90 ? -19.372 -13.123 13.703 1.00 78.75 90 ARG A N 1
ATOM 699 C CA . ARG A 1 90 ? -18.776 -13.431 15.013 1.00 78.75 90 ARG A CA 1
ATOM 700 C C . ARG A 1 90 ? -18.912 -14.899 15.412 1.00 78.75 90 ARG A C 1
ATOM 702 O O . ARG A 1 90 ? -18.008 -15.465 16.015 1.00 78.75 90 ARG A O 1
ATOM 709 N N . ARG A 1 91 ? -20.062 -15.509 15.108 1.00 83.12 91 ARG A N 1
ATOM 710 C CA . ARG A 1 91 ? -20.351 -16.921 15.416 1.00 83.12 91 ARG A CA 1
ATOM 711 C C . ARG A 1 91 ? -19.767 -17.888 14.384 1.00 83.12 91 ARG A C 1
ATOM 713 O O . ARG A 1 91 ? -19.745 -19.092 14.633 1.00 83.12 91 ARG A O 1
ATOM 720 N N . ALA A 1 92 ? -19.323 -17.396 13.228 1.00 84.62 92 ALA A N 1
ATOM 721 C CA . ALA A 1 92 ? -18.732 -18.237 12.202 1.00 84.62 92 ALA A CA 1
ATOM 722 C C . ALA A 1 92 ? -17.305 -18.662 12.600 1.00 84.62 92 ALA A C 1
ATOM 724 O O . ALA A 1 92 ? -16.532 -17.848 13.111 1.00 84.62 92 ALA A O 1
ATOM 725 N N . PRO A 1 93 ? -16.913 -19.924 12.340 1.00 86.56 93 PRO A N 1
ATOM 726 C CA . PRO A 1 93 ? -15.544 -20.364 12.564 1.00 86.56 93 PRO A CA 1
ATOM 727 C C . PRO A 1 93 ? -14.594 -19.651 11.596 1.00 86.56 93 PRO A C 1
ATOM 729 O O . PRO A 1 93 ? -14.879 -19.560 10.398 1.00 86.56 93 PRO A O 1
ATOM 732 N N . TYR A 1 94 ? -13.431 -19.225 12.098 1.00 84.56 94 TYR A N 1
ATOM 733 C CA . TYR A 1 94 ? -12.412 -18.494 11.332 1.00 84.56 94 TYR A CA 1
ATOM 734 C C . TYR A 1 94 ? -12.088 -19.150 9.982 1.00 84.56 94 TYR A C 1
ATOM 736 O O . TYR A 1 94 ? -12.037 -18.476 8.960 1.00 84.56 94 TYR A O 1
ATOM 744 N N . ARG A 1 95 ? -11.987 -20.486 9.939 1.00 87.38 95 ARG A N 1
ATOM 745 C CA . ARG A 1 95 ? -11.718 -21.244 8.705 1.00 87.38 95 ARG A CA 1
ATOM 746 C C . ARG A 1 95 ? -12.736 -20.977 7.587 1.00 87.38 95 ARG A C 1
ATOM 748 O O . ARG A 1 95 ? -12.348 -20.937 6.424 1.00 87.38 95 ARG A O 1
ATOM 755 N N . LYS A 1 96 ? -14.022 -20.788 7.913 1.00 87.31 96 LYS A N 1
ATOM 756 C CA . LYS A 1 96 ? -15.053 -20.462 6.911 1.00 87.31 96 LYS A CA 1
ATOM 757 C C . LYS A 1 96 ? -14.888 -19.036 6.388 1.00 87.31 96 LYS A C 1
ATOM 759 O O . LYS A 1 96 ? -15.033 -18.827 5.191 1.00 87.31 96 LYS A O 1
ATOM 764 N N . VAL A 1 97 ? -14.543 -18.085 7.259 1.00 86.69 97 VAL A N 1
ATOM 765 C CA . VAL A 1 97 ? -14.273 -16.692 6.862 1.00 86.69 97 VAL A CA 1
ATOM 766 C C . VAL A 1 97 ? -13.011 -16.610 6.006 1.00 86.69 97 VAL A C 1
ATOM 768 O O . VAL A 1 97 ? -13.036 -15.981 4.956 1.00 86.69 97 VAL A O 1
ATOM 771 N N . PHE A 1 98 ? -11.948 -17.322 6.386 1.00 88.50 98 PHE A N 1
ATOM 772 C CA . PHE A 1 98 ? -10.720 -17.430 5.600 1.00 88.50 98 PHE A CA 1
ATOM 773 C C . PHE A 1 98 ? -10.985 -17.975 4.192 1.00 88.50 98 PHE A C 1
ATOM 775 O O . PHE A 1 98 ? -10.567 -17.368 3.211 1.00 88.50 98 PHE A O 1
ATOM 782 N N . LEU A 1 99 ? -11.731 -19.080 4.076 1.00 89.25 99 LEU A N 1
ATOM 783 C CA . LEU A 1 99 ? -12.097 -19.649 2.776 1.00 89.25 99 LEU A CA 1
ATOM 784 C C . LEU A 1 99 ? -12.988 -18.709 1.958 1.00 89.25 99 LEU A C 1
ATOM 786 O O . LEU A 1 99 ? -12.772 -18.580 0.759 1.00 89.25 99 LEU A O 1
ATOM 790 N N . ALA A 1 100 ? -13.958 -18.038 2.584 1.00 89.12 100 ALA A N 1
ATOM 791 C CA . ALA A 1 100 ? -14.834 -17.094 1.894 1.00 89.12 100 ALA A CA 1
ATOM 792 C C . ALA A 1 100 ? -14.059 -15.885 1.348 1.00 89.12 100 ALA A C 1
ATOM 794 O O . ALA A 1 100 ? -14.237 -15.519 0.190 1.00 89.12 100 ALA A O 1
ATOM 795 N N . VAL A 1 101 ? -13.162 -15.302 2.151 1.00 88.38 101 VAL A N 1
ATOM 796 C CA . VAL A 1 101 ? -12.303 -14.182 1.737 1.00 88.38 101 VAL A CA 1
ATOM 797 C C . VAL A 1 101 ? -11.308 -14.627 0.664 1.00 88.38 101 VAL A C 1
ATOM 799 O O . VAL A 1 101 ? -11.153 -13.939 -0.339 1.00 88.38 101 VAL A O 1
ATOM 802 N N . GLY A 1 102 ? -10.679 -15.794 0.823 1.00 88.44 102 GLY A N 1
ATOM 803 C CA . GLY A 1 102 ? -9.773 -16.354 -0.182 1.00 88.44 102 GLY A CA 1
ATOM 804 C C . GLY A 1 102 ? -10.472 -16.636 -1.514 1.00 88.44 102 GLY A C 1
ATOM 805 O O . GLY A 1 102 ? -9.952 -16.275 -2.567 1.00 88.44 102 GLY A O 1
ATOM 806 N N . LEU A 1 103 ? -11.680 -17.210 -1.476 1.00 91.62 103 LEU A N 1
ATOM 807 C CA . LEU A 1 103 ? -12.496 -17.446 -2.668 1.00 91.62 103 LEU A CA 1
ATOM 808 C C . LEU A 1 103 ? -12.912 -16.127 -3.322 1.00 91.62 103 LEU A C 1
ATOM 810 O O . LEU A 1 103 ? -12.809 -15.999 -4.536 1.00 91.62 103 LEU A O 1
ATOM 814 N N . TYR A 1 104 ? -13.335 -15.142 -2.529 1.00 90.94 104 TYR A N 1
ATOM 815 C CA . TYR A 1 104 ? -13.667 -13.809 -3.022 1.00 90.94 104 TYR A CA 1
ATOM 816 C C . TYR A 1 104 ? -12.480 -13.166 -3.751 1.00 90.94 104 TYR A C 1
ATOM 818 O O . TYR A 1 104 ? -12.630 -12.748 -4.897 1.00 90.94 104 TYR A O 1
ATOM 826 N N . ILE A 1 105 ? -11.290 -13.156 -3.136 1.00 89.31 105 ILE A N 1
ATOM 827 C CA . ILE A 1 105 ? -10.067 -12.632 -3.764 1.00 89.31 105 ILE A CA 1
ATOM 828 C C . ILE A 1 105 ? -9.774 -13.392 -5.064 1.00 89.31 105 ILE A C 1
ATOM 830 O O . ILE A 1 105 ? -9.548 -12.765 -6.094 1.00 89.31 105 ILE A O 1
ATOM 834 N N . GLY A 1 106 ? -9.839 -14.727 -5.046 1.00 88.88 106 GLY A N 1
ATOM 835 C CA . GLY A 1 106 ? -9.600 -15.555 -6.229 1.00 88.88 106 GLY A CA 1
ATOM 836 C C . GLY A 1 106 ? -10.568 -15.263 -7.380 1.00 88.88 106 GLY A C 1
ATOM 837 O O . GLY A 1 106 ? -10.132 -15.074 -8.513 1.00 88.88 106 GLY A O 1
ATOM 838 N N . VAL A 1 107 ? -11.870 -15.163 -7.096 1.00 92.25 107 VAL A N 1
ATOM 839 C CA . VAL A 1 107 ? -12.903 -14.841 -8.096 1.00 92.25 107 VAL A CA 1
ATOM 840 C C . VAL A 1 107 ? -12.688 -13.445 -8.676 1.00 92.25 107 VAL A C 1
ATOM 842 O O . VAL A 1 107 ? -12.742 -13.279 -9.893 1.00 92.25 107 VAL A O 1
ATOM 845 N N . VAL A 1 108 ? -12.391 -12.450 -7.834 1.00 89.06 108 VAL A N 1
ATOM 846 C CA . VAL A 1 108 ? -12.089 -11.086 -8.292 1.00 89.06 108 VAL A CA 1
ATOM 847 C C . VAL A 1 108 ? -10.836 -11.075 -9.168 1.00 89.06 108 VAL A C 1
ATOM 849 O O . VAL A 1 108 ? -10.854 -10.464 -10.232 1.00 89.06 108 VAL A O 1
ATOM 852 N N . CYS A 1 109 ? -9.772 -11.789 -8.790 1.00 85.56 109 CYS A N 1
ATOM 853 C CA . CYS A 1 109 ? -8.567 -11.906 -9.612 1.00 85.56 109 CYS A CA 1
ATOM 854 C C . CYS A 1 109 ? -8.861 -12.528 -10.983 1.00 85.56 109 CYS A C 1
ATOM 856 O O . CYS A 1 109 ? -8.409 -11.996 -11.993 1.00 85.56 109 CYS A O 1
ATOM 858 N N . ILE A 1 110 ? -9.644 -13.610 -11.038 1.00 89.25 110 ILE A N 1
ATOM 859 C CA . ILE A 1 110 ? -10.048 -14.240 -12.305 1.00 89.25 110 ILE A CA 1
ATOM 860 C C . ILE A 1 110 ? -10.835 -13.247 -13.165 1.00 89.25 110 ILE A C 1
ATOM 862 O O . ILE A 1 110 ? -10.544 -13.097 -14.350 1.00 89.25 110 ILE A O 1
ATOM 866 N N . PHE A 1 111 ? -11.789 -12.532 -12.568 1.00 89.56 111 PHE A N 1
ATOM 867 C CA . PHE A 1 111 ? -12.591 -11.538 -13.275 1.00 89.56 111 PHE A CA 1
ATOM 868 C C . PHE A 1 111 ? -11.735 -10.393 -13.839 1.00 89.56 111 PHE A C 1
ATOM 870 O O . PHE A 1 111 ? -11.908 -9.999 -14.989 1.00 89.56 111 PHE A O 1
ATOM 877 N N . VAL A 1 112 ? -10.768 -9.897 -13.062 1.00 85.50 112 VAL A N 1
ATOM 878 C CA . VAL A 1 112 ? -9.837 -8.837 -13.484 1.00 85.50 112 VAL A CA 1
ATOM 879 C C . VAL A 1 112 ? -8.889 -9.308 -14.591 1.00 85.50 112 VAL A C 1
ATOM 881 O O . VAL A 1 112 ? -8.577 -8.543 -15.498 1.00 85.50 112 VAL A O 1
ATOM 884 N N . ILE A 1 113 ? -8.434 -10.562 -14.556 1.00 84.00 113 ILE A N 1
ATOM 885 C CA . ILE A 1 113 ? -7.634 -11.128 -15.652 1.00 84.00 113 ILE A CA 1
ATOM 886 C C . ILE A 1 113 ? -8.489 -11.230 -16.918 1.00 84.00 113 ILE A C 1
ATOM 888 O O . ILE A 1 113 ? -8.029 -10.900 -18.011 1.00 84.00 113 ILE A O 1
ATOM 892 N N . TRP A 1 114 ? -9.747 -11.652 -16.774 1.00 88.00 114 TRP A N 1
ATOM 893 C CA . TRP A 1 114 ? -10.645 -11.829 -17.908 1.00 88.00 114 TRP A CA 1
ATOM 894 C C . TRP A 1 114 ? -11.092 -10.507 -18.543 1.00 88.00 114 TRP A C 1
ATOM 896 O O . TRP A 1 114 ? -11.323 -10.462 -19.749 1.00 88.00 114 TRP A O 1
ATOM 906 N N . SER A 1 115 ? -11.138 -9.414 -17.776 1.00 83.25 115 SER A N 1
ATOM 907 C CA . SER A 1 115 ? -11.462 -8.083 -18.303 1.00 83.25 115 SER A CA 1
ATOM 908 C C . SER A 1 115 ? -10.381 -7.500 -19.224 1.00 83.25 115 SER A C 1
ATOM 910 O O . SER A 1 115 ? -10.603 -6.452 -19.830 1.00 83.25 115 SER A O 1
ATOM 912 N N . GLY A 1 116 ? -9.215 -8.149 -19.346 1.00 79.88 116 GLY A N 1
ATOM 913 C CA . GLY A 1 116 ? -8.126 -7.706 -20.221 1.00 79.88 116 GLY A CA 1
ATOM 914 C C . GLY A 1 116 ? -7.488 -6.383 -19.788 1.00 79.88 116 GLY A C 1
ATOM 915 O O . GLY A 1 116 ? -6.775 -5.753 -20.570 1.00 79.88 116 GLY A O 1
ATOM 916 N N . MET A 1 117 ? -7.743 -5.943 -18.552 1.00 77.00 117 MET A N 1
ATOM 917 C CA . MET A 1 117 ? -7.185 -4.711 -18.009 1.00 77.00 117 MET A CA 1
ATOM 918 C C . MET A 1 117 ? -5.659 -4.776 -17.955 1.00 77.00 117 MET A C 1
ATOM 920 O O . MET A 1 117 ? -5.066 -5.772 -17.535 1.00 77.00 117 MET A O 1
ATOM 924 N N . GLN A 1 118 ? -5.007 -3.682 -18.351 1.00 78.62 118 GLN A N 1
ATOM 925 C CA . GLN A 1 118 ? -3.555 -3.600 -18.281 1.00 78.62 118 GLN A CA 1
ATOM 926 C C . GLN A 1 118 ? -3.094 -3.625 -16.810 1.00 78.62 118 GLN A C 1
ATOM 928 O O . GLN A 1 118 ? -3.660 -2.903 -15.982 1.00 78.62 118 GLN A O 1
ATOM 933 N N . PRO A 1 119 ? -2.037 -4.387 -16.464 1.00 75.88 119 PRO A N 1
ATOM 934 C CA . PRO A 1 119 ? -1.524 -4.459 -15.093 1.00 75.88 119 PRO A CA 1
ATOM 935 C C . PRO A 1 119 ? -1.140 -3.107 -14.493 1.00 75.88 119 PRO A C 1
ATOM 937 O O . PRO A 1 119 ? -1.299 -2.906 -13.293 1.00 75.88 119 PRO A O 1
ATOM 940 N N . VAL A 1 120 ? -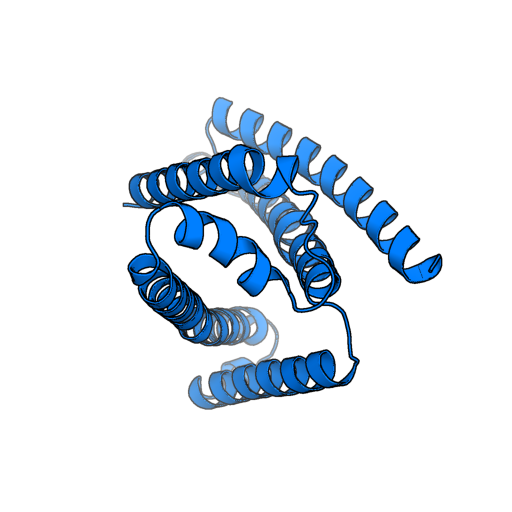0.679 -2.168 -15.325 1.00 78.00 120 VAL A N 1
ATOM 941 C CA . VAL A 1 120 ? -0.380 -0.793 -14.900 1.00 78.00 120 VAL A CA 1
ATOM 942 C C . VAL A 1 120 ? -1.636 -0.111 -14.356 1.00 78.00 120 VAL A C 1
ATOM 944 O O . VAL A 1 120 ? -1.611 0.417 -13.252 1.00 78.00 120 VAL A O 1
ATOM 947 N N . THR A 1 121 ? -2.764 -0.205 -15.064 1.00 79.69 121 THR A N 1
ATOM 948 C CA . THR A 1 121 ? -4.041 0.369 -14.619 1.00 79.69 121 THR A CA 1
ATOM 949 C C . THR A 1 121 ? -4.546 -0.292 -13.338 1.00 79.69 121 THR A C 1
ATOM 951 O O . THR A 1 121 ? -5.062 0.393 -12.460 1.00 79.69 121 THR A O 1
ATOM 954 N N . ILE A 1 122 ? -4.372 -1.612 -13.198 1.00 82.25 122 ILE A N 1
ATOM 955 C CA . ILE A 1 122 ? -4.730 -2.344 -11.972 1.00 82.25 122 ILE A CA 1
ATOM 956 C C . ILE A 1 122 ? -3.907 -1.838 -10.784 1.00 82.25 122 ILE A C 1
ATOM 958 O O . ILE A 1 122 ? -4.462 -1.592 -9.713 1.00 82.25 122 ILE A O 1
ATOM 962 N N . MET A 1 123 ? -2.596 -1.666 -10.972 1.00 81.94 123 MET A N 1
ATOM 963 C CA . MET A 1 123 ? -1.708 -1.143 -9.936 1.00 81.94 123 MET A CA 1
ATOM 964 C C . MET A 1 123 ? -2.039 0.304 -9.577 1.00 81.94 123 MET A C 1
ATOM 966 O O . MET A 1 123 ? -2.081 0.614 -8.390 1.00 81.94 123 MET A O 1
ATOM 970 N N . ASP A 1 124 ? -2.345 1.156 -10.558 1.00 81.69 124 ASP A N 1
ATOM 971 C CA . ASP A 1 124 ? -2.763 2.541 -10.316 1.00 81.69 124 ASP A CA 1
ATOM 972 C C . ASP A 1 124 ? -4.048 2.589 -9.471 1.00 81.69 124 ASP A C 1
ATOM 974 O O . ASP A 1 124 ? -4.085 3.253 -8.437 1.00 81.69 124 ASP A O 1
ATOM 978 N N . VAL A 1 125 ? -5.076 1.815 -9.848 1.00 84.12 125 VAL A N 1
ATOM 979 C CA . VAL A 1 125 ? -6.335 1.694 -9.089 1.00 84.12 125 VAL A CA 1
ATOM 980 C C . VAL A 1 125 ? -6.066 1.228 -7.658 1.00 84.12 125 VAL A C 1
ATOM 982 O O . VAL A 1 125 ? -6.552 1.826 -6.693 1.00 84.12 125 VAL A O 1
ATOM 985 N N . ALA A 1 126 ? -5.286 0.156 -7.508 1.00 84.31 126 ALA A N 1
ATOM 986 C CA . ALA A 1 126 ? -4.962 -0.407 -6.207 1.00 84.31 126 ALA A CA 1
ATOM 987 C C . ALA A 1 126 ? -4.193 0.599 -5.343 1.00 84.31 126 ALA A C 1
ATOM 989 O O . ALA A 1 126 ? -4.517 0.750 -4.165 1.00 84.31 126 ALA A O 1
ATOM 990 N N . ALA A 1 127 ? -3.225 1.319 -5.913 1.00 83.19 127 ALA A N 1
ATOM 991 C CA . ALA A 1 127 ? -2.446 2.334 -5.217 1.00 83.19 127 ALA A CA 1
ATOM 992 C C . ALA A 1 127 ? -3.315 3.524 -4.774 1.00 83.19 127 ALA A C 1
ATOM 994 O O . ALA A 1 127 ? -3.168 4.003 -3.646 1.00 83.19 127 ALA A O 1
ATOM 995 N N . THR A 1 128 ? -4.265 3.966 -5.601 1.00 85.75 128 THR A N 1
ATOM 996 C CA . THR A 1 128 ? -5.206 5.032 -5.231 1.00 85.75 128 THR A CA 1
ATOM 997 C C . THR A 1 128 ? -6.113 4.611 -4.075 1.00 85.75 128 THR A C 1
ATOM 999 O O . THR A 1 128 ? -6.286 5.366 -3.117 1.00 85.75 128 THR A O 1
ATOM 1002 N N . ILE A 1 129 ? -6.673 3.400 -4.120 1.00 86.69 129 ILE A N 1
ATOM 1003 C CA . ILE A 1 129 ? -7.595 2.924 -3.079 1.00 86.69 129 ILE A CA 1
ATOM 1004 C C . ILE A 1 129 ? -6.845 2.608 -1.778 1.00 86.69 129 ILE A C 1
ATOM 1006 O O . ILE A 1 129 ? -7.250 3.057 -0.708 1.00 86.69 129 ILE A O 1
ATOM 1010 N N . SER A 1 130 ? -5.759 1.837 -1.846 1.00 82.38 130 SER A N 1
ATOM 1011 C CA . SER A 1 130 ? -5.068 1.344 -0.647 1.00 82.38 130 SER A CA 1
ATOM 1012 C C . SER A 1 130 ? -4.156 2.397 -0.018 1.00 82.38 130 SER A C 1
ATOM 1014 O O . SER A 1 130 ? -4.293 2.714 1.162 1.00 82.38 130 SER A O 1
ATOM 1016 N N . THR A 1 131 ? -3.241 2.966 -0.798 1.00 81.19 131 THR A N 1
ATOM 1017 C CA . THR A 1 131 ? -2.197 3.869 -0.297 1.00 81.19 131 THR A CA 1
ATOM 1018 C C . THR A 1 131 ? -2.699 5.290 -0.111 1.00 81.19 131 THR A C 1
ATOM 1020 O O . THR A 1 131 ? -2.433 5.881 0.926 1.00 81.19 131 THR A O 1
ATOM 1023 N N . ASN A 1 132 ? -3.448 5.845 -1.066 1.00 87.12 132 ASN A N 1
ATOM 1024 C CA . ASN A 1 132 ? -3.888 7.237 -0.944 1.00 87.12 132 ASN A CA 1
ATOM 1025 C C . ASN A 1 132 ? -5.088 7.330 0.001 1.00 87.12 132 ASN A C 1
ATOM 1027 O O . ASN A 1 132 ? -4.982 7.889 1.092 1.00 87.12 132 ASN A O 1
ATOM 1031 N N . LEU A 1 133 ? -6.207 6.702 -0.370 1.00 86.94 133 LEU A N 1
ATOM 1032 C CA . LEU A 1 133 ? -7.429 6.759 0.431 1.00 86.94 133 LEU A CA 1
ATOM 1033 C C . LEU A 1 133 ? -7.325 5.959 1.729 1.00 86.94 133 LEU A C 1
ATOM 1035 O O . LEU A 1 133 ? -7.692 6.468 2.787 1.00 86.94 133 LEU A O 1
ATOM 1039 N N . GLY A 1 134 ? -6.812 4.730 1.672 1.00 86.50 134 GLY A N 1
ATOM 1040 C CA . GLY A 1 134 ? -6.700 3.877 2.853 1.00 86.50 134 GLY A CA 1
ATOM 1041 C C . GLY A 1 134 ? -5.819 4.496 3.938 1.00 86.50 134 GLY A C 1
ATOM 1042 O O . GLY A 1 134 ? -6.271 4.640 5.074 1.00 86.50 134 GLY A O 1
ATOM 1043 N N . ILE A 1 135 ? -4.600 4.937 3.602 1.00 88.62 135 ILE A N 1
ATOM 1044 C CA . ILE A 1 135 ? -3.708 5.565 4.593 1.00 88.62 135 ILE A CA 1
ATOM 1045 C C . ILE A 1 135 ? -4.281 6.898 5.072 1.00 88.62 135 ILE A C 1
ATOM 1047 O O . ILE A 1 135 ? -4.226 7.172 6.269 1.00 88.62 135 ILE A O 1
ATOM 1051 N N . PHE A 1 136 ? -4.895 7.699 4.194 1.00 89.31 136 PHE A N 1
ATOM 1052 C CA . PHE A 1 136 ? -5.566 8.932 4.608 1.00 89.31 136 PHE A CA 1
ATOM 1053 C C . PHE A 1 136 ? -6.639 8.673 5.679 1.00 89.31 136 PHE A C 1
ATOM 1055 O O . PHE A 1 136 ? -6.639 9.331 6.721 1.00 89.31 136 PHE A O 1
ATOM 1062 N N . LEU A 1 137 ? -7.505 7.675 5.471 1.00 89.12 137 LEU A N 1
ATOM 1063 C CA . LEU A 1 137 ? -8.536 7.290 6.439 1.00 89.12 137 LEU A CA 1
ATOM 1064 C C . LEU A 1 137 ? -7.936 6.767 7.749 1.00 89.12 137 LEU A C 1
ATOM 1066 O O . LEU A 1 137 ? -8.422 7.116 8.824 1.00 89.12 137 LEU A O 1
ATOM 1070 N N . VAL A 1 138 ? -6.860 5.980 7.682 1.00 88.75 138 VAL A N 1
ATOM 1071 C CA . VAL A 1 138 ? -6.147 5.498 8.876 1.00 88.75 138 VAL A CA 1
ATOM 1072 C C . VAL A 1 138 ? -5.528 6.662 9.655 1.00 88.75 138 VAL A C 1
ATOM 1074 O O . VAL A 1 138 ? -5.669 6.719 10.876 1.00 88.75 138 VAL A O 1
ATOM 1077 N N . CYS A 1 139 ? -4.894 7.624 8.979 1.00 88.69 139 CYS A N 1
ATOM 1078 C CA . CYS A 1 139 ? -4.345 8.826 9.609 1.00 88.69 139 CYS A CA 1
ATOM 1079 C C . CYS A 1 139 ? -5.437 9.683 10.259 1.00 88.69 139 CYS A C 1
ATOM 1081 O O . CYS A 1 139 ? -5.238 10.192 11.363 1.00 88.69 139 CYS A O 1
ATOM 1083 N N . LEU A 1 140 ? -6.599 9.811 9.616 1.00 89.81 140 LEU A N 1
ATOM 1084 C CA . LEU A 1 140 ? -7.754 10.508 10.177 1.00 89.81 140 LEU A CA 1
ATOM 1085 C C . LEU A 1 140 ? -8.299 9.778 11.411 1.00 89.81 140 LEU A C 1
ATOM 1087 O O . LEU A 1 140 ? -8.569 10.414 12.428 1.00 89.81 140 LEU A O 1
ATOM 1091 N N . GLY A 1 141 ? -8.371 8.446 11.367 1.00 88.88 141 GLY A N 1
ATOM 1092 C CA . GLY A 1 141 ? -8.715 7.614 12.519 1.00 88.88 141 GLY A CA 1
ATOM 1093 C C . GLY A 1 141 ? -7.729 7.774 13.679 1.00 88.88 141 GLY A C 1
ATOM 1094 O O . GLY A 1 141 ? -8.149 7.932 14.821 1.00 88.88 141 GLY A O 1
ATOM 1095 N N . ALA A 1 142 ? -6.423 7.815 13.400 1.00 87.50 142 ALA A N 1
ATOM 1096 C CA . ALA A 1 142 ? -5.392 8.058 14.410 1.00 87.50 142 ALA A CA 1
ATOM 1097 C C . ALA A 1 142 ? -5.503 9.462 15.026 1.00 87.50 142 ALA A C 1
ATOM 1099 O O . ALA A 1 142 ? -5.356 9.624 16.240 1.00 87.50 142 ALA A O 1
ATOM 1100 N N . PHE A 1 143 ? -5.807 10.473 14.207 1.00 89.56 143 PHE A N 1
ATOM 1101 C CA . PHE A 1 143 ? -6.065 11.831 14.678 1.00 89.56 143 PHE A CA 1
ATOM 1102 C C . PHE A 1 143 ? -7.301 11.886 15.585 1.00 89.56 143 PHE A C 1
ATOM 1104 O O . PHE A 1 143 ? -7.233 12.436 16.683 1.00 89.56 143 PHE A O 1
ATOM 1111 N N . TRP A 1 144 ? -8.401 11.252 15.170 1.00 89.62 144 TRP A N 1
ATOM 1112 C CA . TRP A 1 144 ? -9.632 11.155 15.956 1.00 89.62 144 TRP A CA 1
ATOM 1113 C C . TRP A 1 144 ? -9.415 10.419 17.284 1.00 89.62 144 TRP A C 1
ATOM 1115 O O . TRP A 1 144 ? -9.833 10.899 18.338 1.00 89.62 144 TRP A O 1
ATOM 1125 N N . LEU A 1 145 ? -8.688 9.298 17.265 1.00 87.62 145 LEU A N 1
ATOM 1126 C CA . LEU A 1 145 ? -8.368 8.531 18.467 1.00 87.62 145 LEU A CA 1
ATOM 1127 C C . LEU A 1 145 ? -7.540 9.363 19.457 1.00 87.62 145 LEU A C 1
ATOM 1129 O O . LEU A 1 145 ? -7.811 9.352 20.658 1.00 87.62 145 LEU A O 1
ATOM 1133 N N . ASN A 1 146 ? -6.581 10.152 18.961 1.00 87.50 146 ASN A N 1
ATOM 1134 C CA . ASN A 1 146 ? -5.772 11.049 19.786 1.00 87.50 146 ASN A CA 1
ATOM 1135 C C . ASN A 1 146 ? -6.606 12.137 20.499 1.00 87.50 146 ASN A C 1
ATOM 1137 O O . ASN A 1 146 ? -6.215 12.596 21.573 1.00 87.50 146 ASN A O 1
ATOM 1141 N N . CYS A 1 147 ? -7.766 12.527 19.957 1.00 84.56 147 CYS A N 1
ATOM 1142 C CA . CYS A 1 147 ? -8.690 13.444 20.634 1.00 84.56 147 CYS A CA 1
ATOM 1143 C C . CYS A 1 147 ? -9.423 12.791 21.820 1.00 84.56 147 CYS A C 1
ATOM 1145 O O . CYS A 1 147 ? -9.750 13.484 22.784 1.00 84.56 147 CYS A O 1
ATOM 1147 N N . ILE A 1 148 ? -9.661 11.478 21.764 1.00 88.94 148 ILE A N 1
ATOM 1148 C CA . ILE A 1 148 ? -10.463 10.729 22.747 1.00 88.94 148 ILE A CA 1
ATOM 1149 C C . ILE A 1 148 ? -9.592 10.105 23.846 1.00 88.94 148 ILE A C 1
ATOM 1151 O O . ILE A 1 148 ? -10.050 9.928 24.974 1.00 88.94 148 ILE A O 1
ATOM 1155 N N . LEU A 1 149 ? -8.324 9.810 23.552 1.00 86.69 149 LEU A N 1
ATOM 1156 C CA . LEU A 1 149 ? -7.413 9.158 24.492 1.00 86.69 149 LEU A CA 1
ATOM 1157 C C . LEU A 1 149 ? -7.137 10.002 25.765 1.00 86.69 149 LEU A C 1
ATOM 1159 O O . LEU A 1 149 ? -7.040 11.243 25.697 1.00 86.69 149 LEU A O 1
ATOM 1163 N N . PRO A 1 150 ? -6.955 9.345 26.935 1.00 82.88 150 PRO A N 1
ATOM 1164 C CA . PRO A 1 150 ? -6.492 9.987 28.167 1.00 82.88 150 PRO A CA 1
ATOM 1165 C C . PRO A 1 150 ? -5.142 10.678 27.949 1.00 82.88 150 PRO A C 1
ATOM 1167 O O . PRO A 1 150 ? -4.356 10.252 27.105 1.00 82.88 150 PRO A O 1
ATOM 1170 N N . ARG A 1 151 ? -4.849 11.740 28.716 1.00 74.50 151 ARG A N 1
ATOM 1171 C CA . ARG A 1 151 ? -3.656 12.594 28.513 1.00 74.50 151 ARG A CA 1
ATOM 1172 C C . ARG A 1 151 ? -2.328 11.826 28.473 1.00 74.50 151 ARG A C 1
ATOM 1174 O O . ARG A 1 151 ? -1.417 12.275 27.790 1.00 74.50 151 ARG A O 1
ATOM 1181 N N . GLU A 1 152 ? -2.248 10.687 29.150 1.00 79.19 152 GLU A N 1
ATOM 1182 C CA . GLU A 1 152 ? -1.067 9.815 29.227 1.00 79.19 152 GLU A CA 1
ATOM 1183 C C . GLU A 1 152 ? -0.750 9.081 27.913 1.00 79.19 152 GLU A C 1
ATOM 1185 O O . GLU A 1 152 ? 0.407 8.768 27.655 1.00 79.19 152 GLU A O 1
ATOM 1190 N N . TYR A 1 153 ? -1.750 8.859 27.053 1.00 78.69 153 TYR A N 1
ATOM 1191 C CA . TYR A 1 153 ? -1.601 8.165 25.766 1.00 78.69 153 TYR A CA 1
ATOM 1192 C C . TYR A 1 153 ? -1.663 9.105 24.556 1.00 78.69 153 TYR A C 1
ATOM 1194 O O . TYR A 1 153 ? -1.668 8.651 23.411 1.00 78.69 153 TYR A O 1
ATOM 1202 N N . ARG A 1 154 ? -1.733 10.421 24.787 1.00 82.06 154 ARG A N 1
ATOM 1203 C CA . ARG A 1 154 ? -1.757 11.408 23.703 1.00 82.06 154 ARG A CA 1
ATOM 1204 C C . ARG A 1 154 ? -0.380 11.561 23.086 1.00 82.06 154 ARG A C 1
ATOM 1206 O O . ARG A 1 154 ? 0.644 11.521 23.766 1.00 82.06 154 ARG A O 1
ATOM 1213 N N . PHE A 1 155 ? -0.366 11.815 21.787 1.00 79.88 155 PHE A N 1
ATOM 1214 C CA . PHE A 1 155 ? 0.862 12.128 21.083 1.00 79.88 155 PHE A CA 1
ATOM 1215 C C . PHE A 1 155 ? 1.505 13.399 21.641 1.00 79.88 155 PHE A C 1
ATOM 1217 O O . PHE A 1 155 ? 0.837 14.398 21.925 1.00 79.88 155 PHE A O 1
ATOM 1224 N N . GLY A 1 156 ? 2.834 13.380 21.752 1.00 84.50 156 GLY A N 1
ATOM 1225 C CA . GLY A 1 156 ? 3.598 14.592 22.013 1.00 84.50 156 GLY A CA 1
ATOM 1226 C C . GLY A 1 156 ? 3.352 15.633 20.917 1.00 84.50 156 GLY A C 1
ATOM 1227 O O . GLY A 1 156 ? 3.156 15.294 19.749 1.00 84.50 156 GLY A O 1
ATOM 1228 N N . LYS A 1 157 ? 3.414 16.918 21.280 1.00 85.38 157 LYS A N 1
ATOM 1229 C CA . LYS A 1 157 ? 3.239 18.054 20.356 1.00 85.38 157 LYS A CA 1
ATOM 1230 C C . LYS A 1 157 ? 3.993 17.921 19.014 1.00 85.38 157 LYS A C 1
ATOM 1232 O O . LYS A 1 157 ? 3.359 18.179 17.994 1.00 85.38 157 LYS A O 1
ATOM 1237 N N . PRO A 1 158 ? 5.277 17.497 18.951 1.00 86.62 158 PRO A N 1
ATOM 1238 C CA . PRO A 1 158 ? 5.968 17.364 17.662 1.00 86.62 158 PRO A CA 1
ATOM 1239 C C . PRO A 1 158 ? 5.364 16.273 16.767 1.00 86.62 158 PRO A C 1
ATOM 1241 O O . PRO A 1 158 ? 5.242 16.460 15.559 1.00 86.62 158 PRO A O 1
ATOM 1244 N N . LEU A 1 159 ? 4.928 15.157 17.355 1.00 86.19 159 LEU A N 1
ATOM 1245 C CA . LEU A 1 159 ? 4.308 14.060 16.615 1.00 86.19 159 LEU A CA 1
ATOM 1246 C C . LEU A 1 159 ? 2.921 14.454 16.089 1.00 86.19 159 LEU A C 1
ATOM 1248 O O . LEU A 1 159 ? 2.557 14.088 14.976 1.00 86.19 159 LEU A O 1
ATOM 1252 N N . LEU A 1 160 ? 2.178 15.262 16.851 1.00 86.88 160 LEU A N 1
ATOM 1253 C CA . LEU A 1 160 ? 0.890 15.806 16.425 1.00 86.88 160 LEU A CA 1
ATOM 1254 C C . LEU A 1 160 ? 1.033 16.762 15.232 1.00 86.88 160 LEU A C 1
ATOM 1256 O O . LEU A 1 160 ? 0.248 16.676 14.291 1.00 86.88 160 LEU A O 1
ATOM 1260 N N . VAL A 1 161 ? 2.053 17.628 15.229 1.00 89.94 161 VAL A N 1
ATOM 1261 C CA . VAL A 1 161 ? 2.353 18.492 14.072 1.00 89.94 161 VAL A CA 1
ATOM 1262 C C . VAL A 1 161 ? 2.703 17.645 12.848 1.00 89.94 161 VAL A C 1
ATOM 1264 O O . VAL A 1 161 ? 2.139 17.864 11.778 1.00 89.94 161 VAL A O 1
ATOM 1267 N N . GLY A 1 162 ? 3.565 16.633 13.007 1.00 89.31 162 GLY A N 1
ATOM 1268 C CA . GLY A 1 162 ? 3.904 15.705 11.924 1.00 89.31 162 GLY A CA 1
ATOM 1269 C C . GLY A 1 162 ? 2.684 14.970 11.361 1.00 89.31 162 GLY A C 1
ATOM 1270 O O . GLY A 1 162 ? 2.538 14.854 10.143 1.00 89.31 162 GLY A O 1
ATOM 1271 N N . LEU A 1 163 ? 1.764 14.538 12.229 1.00 89.19 163 LEU A N 1
ATOM 1272 C CA . LEU A 1 163 ? 0.512 13.897 11.829 1.00 89.19 163 LEU A CA 1
ATOM 1273 C C . LEU A 1 163 ? -0.379 14.844 11.015 1.00 89.19 163 LEU A C 1
ATOM 1275 O O . LEU A 1 163 ? -0.871 14.446 9.964 1.00 89.19 163 LEU A O 1
ATOM 1279 N N . ILE A 1 164 ? -0.556 16.094 11.457 1.00 90.88 164 ILE A N 1
ATOM 1280 C CA . ILE A 1 164 ? -1.363 17.093 10.735 1.00 90.88 164 ILE A CA 1
ATOM 1281 C C . ILE A 1 164 ? -0.768 17.378 9.354 1.00 90.88 164 ILE A C 1
ATOM 1283 O O . ILE A 1 164 ? -1.495 17.367 8.364 1.00 90.88 164 ILE A O 1
ATOM 1287 N N . VAL A 1 165 ? 0.549 17.588 9.270 1.00 92.56 165 VAL A N 1
ATOM 1288 C CA . VAL A 1 165 ? 1.238 17.820 7.990 1.00 92.56 165 VAL A CA 1
ATOM 1289 C C . VAL A 1 165 ? 1.044 16.632 7.047 1.00 92.56 165 VAL A C 1
ATOM 1291 O O . VAL A 1 165 ? 0.703 16.819 5.880 1.00 92.56 165 VAL A O 1
ATOM 1294 N N . THR A 1 166 ? 1.193 15.409 7.560 1.00 90.06 166 THR A N 1
ATOM 1295 C CA . THR A 1 166 ? 0.983 14.181 6.780 1.00 90.06 166 THR A CA 1
ATOM 1296 C C . THR A 1 166 ? -0.462 14.072 6.292 1.00 90.06 166 THR A C 1
ATOM 1298 O O . THR A 1 166 ? -0.697 13.730 5.137 1.00 90.06 166 THR A O 1
ATOM 1301 N N . LEU A 1 167 ? -1.436 14.413 7.136 1.00 90.56 167 LEU A N 1
ATOM 1302 C CA . LEU A 1 167 ? -2.858 14.358 6.805 1.00 90.56 167 LEU A CA 1
ATOM 1303 C C . LEU A 1 167 ? -3.227 15.373 5.714 1.00 90.56 167 LEU A C 1
ATOM 1305 O O . LEU A 1 167 ? -3.948 15.025 4.782 1.00 90.56 167 LEU A O 1
ATOM 1309 N N . LEU A 1 168 ? -2.684 16.593 5.779 1.00 91.81 168 LEU A N 1
ATOM 1310 C CA . LEU A 1 168 ? -2.865 17.612 4.739 1.00 91.81 168 LEU A CA 1
ATOM 1311 C C . LEU A 1 168 ? -2.238 17.186 3.405 1.00 91.81 168 LEU A C 1
ATOM 1313 O O . LEU A 1 168 ? -2.875 17.310 2.359 1.00 91.81 168 LEU A O 1
ATOM 1317 N N . MET A 1 169 ? -1.020 16.638 3.439 1.00 90.81 169 MET A N 1
ATOM 1318 C CA . MET A 1 169 ? -0.352 16.120 2.242 1.00 90.81 169 MET A CA 1
ATOM 1319 C C . MET A 1 169 ? -1.132 14.963 1.614 1.00 90.81 169 MET A C 1
ATOM 1321 O O . MET A 1 169 ? -1.384 14.973 0.412 1.00 90.81 169 MET A O 1
ATOM 1325 N N . LEU A 1 170 ? -1.577 13.994 2.416 1.00 89.69 170 LEU A N 1
ATOM 1326 C CA . LEU A 1 170 ? -2.368 12.865 1.925 1.00 89.69 170 LEU A CA 1
ATOM 1327 C C . LEU A 1 170 ? -3.739 13.300 1.397 1.00 89.69 170 LEU A C 1
ATOM 1329 O O . LEU A 1 170 ? -4.197 12.730 0.410 1.00 89.69 170 LEU A O 1
ATOM 1333 N N . ALA A 1 171 ? -4.376 14.316 1.985 1.00 89.88 171 ALA A N 1
ATOM 1334 C CA . ALA A 1 171 ? -5.622 14.877 1.460 1.00 89.88 171 ALA A CA 1
ATOM 1335 C C . ALA A 1 171 ? -5.420 15.492 0.064 1.00 89.88 171 ALA A C 1
ATOM 1337 O O . ALA A 1 171 ? -6.197 15.227 -0.858 1.00 89.88 171 ALA A O 1
ATOM 1338 N N . LEU A 1 172 ? -4.343 16.262 -0.117 1.00 90.50 172 LEU A N 1
ATOM 1339 C CA . LEU A 1 172 ? -3.983 16.838 -1.413 1.00 90.50 172 LEU A CA 1
ATOM 1340 C C . LEU A 1 172 ? -3.684 15.738 -2.443 1.00 90.50 172 LEU A C 1
ATOM 1342 O O . LEU A 1 172 ? -4.247 15.728 -3.533 1.00 90.50 172 LEU A O 1
ATOM 1346 N N . VAL A 1 173 ? -2.838 14.768 -2.095 1.00 88.56 173 VAL A N 1
ATOM 1347 C CA . VAL A 1 173 ? -2.456 13.683 -3.012 1.00 88.56 173 VAL A CA 1
ATOM 1348 C C . VAL A 1 173 ? -3.655 12.801 -3.362 1.00 88.56 173 VAL A C 1
ATOM 1350 O O . VAL A 1 173 ? -3.828 12.433 -4.522 1.00 88.56 173 VAL A O 1
ATOM 1353 N N . SER A 1 174 ? -4.527 12.500 -2.398 1.00 86.44 174 SER A N 1
ATOM 1354 C CA . SER A 1 174 ? -5.721 11.679 -2.634 1.00 86.44 174 SER A CA 1
ATOM 1355 C C . SER A 1 174 ? -6.719 12.366 -3.561 1.00 86.44 174 SER A C 1
ATOM 1357 O O . SER A 1 174 ? -7.247 11.722 -4.465 1.00 86.44 174 SER A O 1
ATOM 1359 N N . THR A 1 175 ? -6.950 13.672 -3.388 1.00 86.44 175 THR A N 1
ATOM 1360 C CA . THR A 1 175 ? -7.849 14.444 -4.267 1.00 86.44 175 THR A CA 1
ATOM 1361 C C . THR A 1 175 ? -7.294 14.557 -5.690 1.00 86.44 175 THR A C 1
ATOM 1363 O O . THR A 1 175 ? -8.029 14.346 -6.657 1.00 86.44 175 THR A O 1
ATOM 1366 N N . LEU A 1 176 ? -5.986 14.781 -5.847 1.00 87.50 176 LEU A N 1
ATOM 1367 C CA . LEU A 1 176 ? -5.330 14.769 -7.160 1.00 87.50 176 LEU A CA 1
ATOM 1368 C C . LEU A 1 176 ? -5.375 13.383 -7.819 1.00 87.50 176 LEU A C 1
ATOM 1370 O O . LEU A 1 176 ? -5.693 13.262 -8.998 1.00 87.50 176 LEU A O 1
ATOM 1374 N N . SER A 1 177 ? -5.115 12.320 -7.060 1.00 84.62 177 SER A N 1
ATOM 1375 C CA . SER A 1 177 ? -5.139 10.952 -7.581 1.00 84.62 177 SER A CA 1
ATOM 1376 C C . SER A 1 177 ? -6.541 10.530 -8.028 1.00 84.62 177 SER A C 1
ATOM 1378 O O . SER A 1 177 ? -6.690 9.954 -9.102 1.00 84.62 177 SER A O 1
ATOM 1380 N N . LEU A 1 178 ? -7.580 10.879 -7.262 1.00 83.88 178 LEU A N 1
ATOM 1381 C CA . LEU A 1 178 ? -8.978 10.628 -7.624 1.00 83.88 178 LEU A CA 1
ATOM 1382 C C . LEU A 1 178 ? -9.394 11.369 -8.894 1.00 83.88 178 LEU A C 1
ATOM 1384 O O . LEU A 1 178 ? -10.048 10.787 -9.756 1.00 83.88 178 LEU A O 1
ATOM 1388 N N . THR A 1 179 ? -9.007 12.638 -9.028 1.00 83.56 179 THR A N 1
ATOM 1389 C CA . THR A 1 179 ? -9.342 13.435 -10.217 1.00 83.56 179 THR A CA 1
ATOM 1390 C C . THR A 1 179 ? -8.611 12.927 -11.460 1.00 83.56 179 THR A C 1
ATOM 1392 O O . THR A 1 179 ? -9.233 12.785 -12.510 1.00 83.56 179 THR A O 1
ATOM 1395 N N . GLN A 1 180 ? -7.332 12.554 -11.348 1.00 82.69 180 GLN A N 1
ATOM 1396 C CA . GLN A 1 180 ? -6.569 11.950 -12.446 1.00 82.69 180 GLN A CA 1
ATOM 1397 C C . GLN A 1 180 ? -7.102 10.572 -12.850 1.00 82.69 180 GLN A C 1
ATOM 1399 O O . GLN A 1 180 ? -7.234 10.279 -14.037 1.00 82.69 180 GLN A O 1
ATOM 1404 N N . MET A 1 181 ? -7.426 9.724 -11.876 1.00 79.19 181 MET A N 1
ATOM 1405 C CA . MET A 1 181 ? -7.979 8.399 -12.136 1.00 79.19 181 MET A CA 1
ATOM 1406 C C . MET A 1 181 ? -9.386 8.490 -12.736 1.00 79.19 181 MET A C 1
ATOM 1408 O O . MET A 1 181 ? -9.688 7.781 -13.693 1.00 79.19 181 MET A O 1
ATOM 1412 N N . GLY A 1 182 ? -10.221 9.402 -12.230 1.00 77.44 182 GLY A N 1
ATOM 1413 C CA . GLY A 1 182 ? -11.533 9.702 -12.799 1.00 77.44 182 GLY A CA 1
ATOM 1414 C C . GLY A 1 182 ? -11.429 10.186 -14.244 1.00 77.44 182 GLY A C 1
ATOM 1415 O O . GLY A 1 182 ? -12.141 9.679 -15.105 1.00 77.44 182 GLY A O 1
ATOM 1416 N N . ALA A 1 183 ? -10.483 11.083 -14.538 1.00 79.50 183 ALA A N 1
ATOM 1417 C CA . ALA A 1 183 ? -10.226 11.544 -15.900 1.00 79.50 183 ALA A CA 1
ATOM 1418 C C . ALA A 1 183 ? -9.778 10.404 -16.833 1.00 79.50 183 ALA A C 1
ATOM 1420 O O . ALA A 1 183 ? -10.275 10.314 -17.950 1.00 79.50 183 ALA A O 1
ATOM 1421 N N . ARG A 1 184 ? -8.906 9.494 -16.373 1.00 73.50 184 ARG A N 1
ATOM 1422 C CA . ARG A 1 184 ? -8.473 8.321 -17.158 1.00 73.50 184 ARG A CA 1
ATOM 1423 C C . ARG A 1 184 ? -9.594 7.307 -17.404 1.00 73.50 184 ARG A C 1
ATOM 1425 O O . ARG A 1 184 ? -9.657 6.722 -18.476 1.00 73.50 184 ARG A O 1
ATOM 1432 N N . LEU A 1 185 ? -10.474 7.082 -16.428 1.00 69.69 185 LEU A N 1
ATOM 1433 C CA . LEU A 1 185 ? -11.578 6.126 -16.567 1.00 69.69 185 LEU A CA 1
ATOM 1434 C C . LEU A 1 185 ? -12.729 6.672 -17.422 1.00 69.69 185 LEU A C 1
ATOM 1436 O O . LEU A 1 185 ? -13.347 5.908 -18.160 1.00 69.69 185 LEU A O 1
ATOM 1440 N N . TRP A 1 186 ? -13.018 7.974 -17.332 1.00 67.12 186 TRP A N 1
ATOM 1441 C CA . TRP A 1 186 ? -14.129 8.602 -18.059 1.00 67.12 186 TRP A CA 1
ATOM 1442 C C . TRP A 1 186 ? -13.731 9.170 -19.428 1.00 67.12 186 TRP A C 1
ATOM 1444 O O . TRP A 1 186 ? -14.597 9.383 -20.274 1.00 67.12 186 TRP A O 1
ATOM 1454 N N . GLY A 1 187 ? -12.440 9.429 -19.651 1.00 62.31 187 GLY A N 1
ATOM 1455 C CA . GLY A 1 187 ? -11.934 10.113 -20.843 1.00 62.31 187 GLY A CA 1
ATOM 1456 C C . GLY A 1 187 ? -11.599 9.232 -22.051 1.00 62.31 187 GLY A C 1
ATOM 1457 O O . GLY A 1 187 ? -11.623 9.754 -23.162 1.00 62.31 187 GLY A O 1
ATOM 1458 N N . ARG A 1 188 ? -11.372 7.921 -21.876 1.00 44.19 188 ARG A N 1
ATOM 1459 C CA . ARG A 1 188 ? -10.391 7.146 -22.673 1.00 44.19 188 ARG A CA 1
ATOM 1460 C C . ARG A 1 188 ? -8.956 7.608 -22.428 1.00 44.19 188 ARG A C 1
ATOM 1462 O O . ARG A 1 188 ? -8.667 8.809 -22.603 1.00 44.19 188 ARG A O 1
#